Protein AF-A0A418MRN0-F1 (afdb_monomer_lite)

Foldseek 3Di:
DDDDDDDDDDDDDDDDDDDDCPPVPPCPVVVVVVVVLVVQVVVCVVVVVVCPSSVVVVVVVVVVVVVVVVVVVVVVVVVVVVVVVVVVVVVCVVVVPPPPPLDDDPADALLLLVLLCVLVVHDLCVVCVQLVHHSVVNVVRNPDRDDPDGPPPSSVVSSSVSSNPDDPVSVVSSVVSVPPDPPDD

Structure (mmCIF, N/CA/C/O backbone):
data_AF-A0A418MRN0-F1
#
_entry.id   AF-A0A418MRN0-F1
#
loop_
_atom_site.group_PDB
_atom_site.id
_atom_site.type_symbol
_atom_site.label_atom_id
_atom_site.label_alt_id
_atom_site.label_comp_id
_atom_site.label_asym_id
_atom_site.label_entity_id
_atom_site.label_seq_id
_atom_site.pdbx_PDB_ins_code
_atom_site.Cartn_x
_atom_site.Cartn_y
_atom_site.Cartn_z
_atom_site.occupancy
_atom_site.B_iso_or_equiv
_atom_site.auth_seq_id
_atom_site.auth_comp_id
_atom_site.auth_asym_id
_atom_site.auth_atom_id
_atom_site.pdbx_PDB_model_num
ATOM 1 N N . MET A 1 1 ? 89.504 45.149 -9.046 1.00 31.44 1 MET A N 1
ATOM 2 C CA . MET A 1 1 ? 89.544 43.870 -8.300 1.00 31.44 1 MET A CA 1
ATOM 3 C C . MET A 1 1 ? 89.532 44.182 -6.809 1.00 31.44 1 MET A C 1
ATOM 5 O O . MET A 1 1 ? 90.249 45.111 -6.458 1.00 31.44 1 MET A O 1
ATOM 9 N N . PRO A 1 2 ? 88.928 43.354 -5.936 1.00 54.41 2 PRO A N 1
ATOM 10 C CA . PRO A 1 2 ? 87.532 42.886 -5.795 1.00 54.41 2 PRO A CA 1
ATOM 11 C C . PRO A 1 2 ? 86.770 43.798 -4.769 1.00 54.41 2 PRO A C 1
ATOM 13 O O . PRO A 1 2 ? 87.340 44.789 -4.342 1.00 54.41 2 PRO A O 1
ATOM 16 N N . ALA A 1 3 ? 85.501 43.651 -4.361 1.00 39.69 3 ALA A N 1
ATOM 17 C CA . ALA A 1 3 ? 84.685 42.465 -4.113 1.00 39.69 3 ALA A CA 1
ATOM 18 C C . ALA A 1 3 ? 83.163 42.729 -4.209 1.00 39.69 3 ALA A C 1
ATOM 20 O O . ALA A 1 3 ? 82.674 43.831 -3.976 1.00 39.69 3 ALA A O 1
ATOM 21 N N . SER A 1 4 ? 82.446 41.653 -4.540 1.00 37.31 4 SER A N 1
ATOM 22 C CA . SER A 1 4 ? 80.990 41.455 -4.479 1.00 37.31 4 SER A CA 1
ATOM 23 C C . SER A 1 4 ? 80.518 41.130 -3.052 1.00 37.31 4 SER A C 1
ATOM 25 O O . SER A 1 4 ? 81.255 40.444 -2.352 1.00 37.31 4 SER A O 1
ATOM 27 N N . PHE A 1 5 ? 79.287 41.501 -2.658 1.00 35.25 5 PHE A N 1
ATOM 28 C CA . PHE A 1 5 ? 78.130 40.574 -2.580 1.00 35.25 5 PHE A CA 1
ATOM 29 C C . PHE A 1 5 ? 76.827 41.233 -2.049 1.00 35.25 5 PHE A C 1
ATOM 31 O O . PHE A 1 5 ? 76.834 41.928 -1.042 1.00 35.25 5 PHE A O 1
ATOM 38 N N . CYS A 1 6 ? 75.728 40.916 -2.753 1.00 34.38 6 CYS A N 1
ATOM 39 C CA . CYS A 1 6 ? 74.305 40.770 -2.384 1.00 34.38 6 CYS A CA 1
ATOM 40 C C . CYS A 1 6 ? 73.527 41.795 -1.531 1.00 34.38 6 CYS A C 1
ATOM 42 O O . CYS A 1 6 ? 73.652 41.828 -0.314 1.00 34.38 6 CYS A O 1
ATOM 44 N N . ALA A 1 7 ? 72.481 42.369 -2.145 1.00 36.44 7 ALA A N 1
ATOM 45 C CA . ALA A 1 7 ? 71.100 42.224 -1.658 1.00 36.44 7 ALA A CA 1
ATOM 46 C C . ALA A 1 7 ? 70.108 42.413 -2.823 1.00 36.44 7 ALA A C 1
ATOM 48 O O . ALA A 1 7 ? 70.006 43.486 -3.413 1.00 36.44 7 ALA A O 1
ATOM 49 N N . THR A 1 8 ? 69.419 41.332 -3.179 1.00 39.78 8 THR A N 1
ATOM 50 C CA . THR A 1 8 ? 68.439 41.246 -4.265 1.00 39.78 8 THR A CA 1
ATOM 51 C C . THR A 1 8 ? 67.162 42.010 -3.919 1.00 39.78 8 THR A C 1
ATOM 53 O O . THR A 1 8 ? 66.528 41.759 -2.896 1.00 39.78 8 THR A O 1
ATOM 56 N N . THR A 1 9 ? 66.749 42.901 -4.815 1.00 45.81 9 THR A N 1
ATOM 57 C CA . THR A 1 9 ? 65.412 43.488 -4.886 1.00 45.81 9 THR A CA 1
ATOM 58 C C . THR A 1 9 ? 64.414 42.437 -5.383 1.00 45.81 9 THR A C 1
ATOM 60 O O . THR A 1 9 ? 64.411 42.080 -6.557 1.00 45.81 9 THR A O 1
ATOM 63 N N . SER A 1 10 ? 63.539 41.938 -4.506 1.00 39.59 10 SER A N 1
ATOM 64 C CA . SER A 1 10 ? 62.360 41.176 -4.942 1.00 39.59 10 SER A CA 1
ATOM 65 C C . SER A 1 10 ? 61.220 42.139 -5.253 1.00 39.59 10 SER A C 1
ATOM 67 O O . SER A 1 10 ? 60.592 42.703 -4.359 1.00 39.59 10 SER A O 1
ATOM 69 N N . SER A 1 11 ? 60.978 42.332 -6.549 1.00 39.31 11 SER A N 1
ATOM 70 C CA . SER A 1 11 ? 59.830 43.050 -7.090 1.00 39.31 11 SER A CA 1
ATOM 71 C C . SER A 1 11 ? 58.529 42.283 -6.842 1.00 39.31 11 SER A C 1
ATOM 73 O O . SER A 1 11 ? 58.461 41.077 -7.084 1.00 39.31 11 SER A O 1
ATOM 75 N N . CYS A 1 12 ? 57.476 43.001 -6.450 1.00 37.41 12 CYS A N 1
ATOM 76 C CA . CYS A 1 12 ? 56.089 42.535 -6.469 1.00 37.41 12 CYS A CA 1
ATOM 77 C C . CYS A 1 12 ? 55.703 41.960 -7.846 1.00 37.41 12 CYS A C 1
ATOM 79 O O . CYS A 1 12 ? 55.623 42.699 -8.825 1.00 37.41 12 CYS A O 1
ATOM 81 N N . GLY A 1 13 ? 55.432 40.654 -7.906 1.00 41.03 13 GLY A N 1
ATOM 82 C CA . GLY A 1 13 ? 54.775 39.985 -9.035 1.00 41.03 13 GLY A CA 1
ATOM 83 C C . GLY A 1 13 ? 53.246 39.930 -8.865 1.00 41.03 13 GLY A C 1
ATOM 84 O O . GLY A 1 13 ? 52.748 40.075 -7.746 1.00 41.03 13 GLY A O 1
ATOM 85 N N . PRO A 1 14 ? 52.478 39.744 -9.956 1.00 45.09 14 PRO A N 1
ATOM 86 C CA . PRO A 1 14 ? 51.049 40.024 -9.984 1.00 45.09 14 PRO A CA 1
ATOM 87 C C . PRO A 1 14 ? 50.208 38.962 -9.265 1.00 45.09 14 PRO A C 1
ATOM 89 O O . PRO A 1 14 ? 50.474 37.760 -9.298 1.00 45.09 14 PRO A O 1
ATOM 92 N N . ARG A 1 15 ? 49.140 39.460 -8.638 1.00 41.38 15 ARG A N 1
ATOM 93 C CA . ARG A 1 15 ? 48.101 38.730 -7.912 1.00 41.38 15 ARG A CA 1
ATOM 94 C C . ARG A 1 15 ? 47.409 37.731 -8.852 1.00 41.38 15 ARG A C 1
ATOM 96 O O . ARG A 1 15 ? 46.581 38.111 -9.675 1.00 41.38 15 ARG A O 1
ATOM 103 N N . ARG A 1 16 ? 47.755 36.447 -8.730 1.00 44.59 16 ARG A N 1
ATOM 104 C CA . ARG A 1 16 ? 47.049 35.331 -9.377 1.00 44.59 16 ARG A CA 1
ATOM 105 C C . ARG A 1 16 ? 45.644 35.267 -8.770 1.00 44.59 16 ARG A C 1
ATOM 107 O O . ARG A 1 16 ? 45.513 35.046 -7.568 1.00 44.59 16 ARG A O 1
ATOM 114 N N . ALA A 1 17 ? 44.614 35.523 -9.573 1.00 46.84 17 ALA A N 1
ATOM 115 C CA . ALA A 1 17 ? 43.232 35.318 -9.160 1.00 46.84 17 ALA A CA 1
ATOM 116 C C . ALA A 1 17 ? 43.055 33.845 -8.758 1.00 46.84 17 ALA A C 1
ATOM 118 O O . ALA A 1 17 ? 43.324 32.942 -9.551 1.00 46.84 17 ALA A O 1
ATOM 119 N N . TYR A 1 18 ? 42.671 33.619 -7.504 1.00 48.88 18 TYR A N 1
ATOM 120 C CA . TYR A 1 18 ? 42.291 32.308 -6.998 1.00 48.88 18 TYR A CA 1
ATOM 121 C C . TYR A 1 18 ? 40.946 31.947 -7.629 1.00 48.88 18 TYR A C 1
ATOM 123 O O . TYR A 1 18 ? 39.943 32.613 -7.375 1.00 48.88 18 TYR A O 1
ATOM 131 N N . VAL A 1 19 ? 40.944 30.944 -8.505 1.00 53.09 19 VAL A N 1
ATOM 132 C CA . VAL A 1 19 ? 39.708 30.333 -8.997 1.00 53.09 19 VAL A CA 1
ATOM 133 C C . VAL A 1 19 ? 39.231 29.397 -7.896 1.00 53.09 19 VAL A C 1
ATOM 135 O O . VAL A 1 19 ? 39.940 28.456 -7.548 1.00 53.09 19 VAL A O 1
ATOM 138 N N . ASP A 1 20 ? 38.068 29.700 -7.330 1.00 46.28 20 ASP A N 1
ATOM 139 C CA . ASP A 1 20 ? 37.419 28.898 -6.298 1.00 46.28 20 ASP A CA 1
ATOM 140 C C . ASP A 1 20 ? 37.111 27.482 -6.841 1.00 46.28 20 ASP A C 1
ATOM 142 O O . ASP A 1 20 ? 36.331 27.345 -7.790 1.00 46.28 20 ASP A O 1
ATOM 146 N N . PRO A 1 21 ? 37.715 26.415 -6.285 1.00 46.53 21 PRO A N 1
ATOM 147 C CA . PRO A 1 21 ? 37.480 25.044 -6.733 1.00 46.53 21 PRO A CA 1
ATOM 148 C C . PRO A 1 21 ? 36.109 24.479 -6.309 1.00 46.53 21 PRO A C 1
ATOM 150 O O . PRO A 1 21 ? 35.772 23.361 -6.698 1.00 46.53 21 PRO A O 1
ATOM 153 N N . SER A 1 22 ? 35.288 25.227 -5.563 1.00 43.69 22 SER A N 1
ATOM 154 C CA . SER A 1 22 ? 33.986 24.772 -5.050 1.00 43.69 22 SER A CA 1
ATOM 155 C C . SER A 1 22 ? 32.875 24.687 -6.116 1.00 43.69 22 SER A C 1
ATOM 157 O O . SER A 1 22 ? 31.863 24.019 -5.910 1.00 43.69 22 SER A O 1
ATOM 159 N N . LEU A 1 23 ? 33.067 25.277 -7.303 1.00 45.00 23 LEU A N 1
ATOM 160 C CA . LEU A 1 23 ? 32.115 25.180 -8.429 1.00 45.00 23 LEU A CA 1
ATOM 161 C C . LEU A 1 23 ? 32.515 24.157 -9.513 1.00 45.00 23 LEU A C 1
ATOM 163 O O . LEU A 1 23 ? 31.856 24.062 -10.548 1.00 45.00 23 LEU A O 1
ATOM 167 N N . ALA A 1 24 ? 33.557 23.350 -9.287 1.00 42.91 24 ALA A N 1
ATOM 168 C CA . ALA A 1 24 ? 34.113 22.429 -10.285 1.00 42.91 24 ALA A CA 1
ATOM 169 C C . ALA A 1 24 ? 33.675 20.955 -10.133 1.00 42.91 24 ALA A C 1
ATOM 171 O O . ALA A 1 24 ? 34.345 20.062 -10.648 1.00 42.91 24 ALA A O 1
ATOM 172 N N . SER A 1 25 ? 32.551 20.671 -9.467 1.00 41.91 25 SER A N 1
ATOM 173 C CA . SER A 1 25 ? 32.091 19.284 -9.250 1.00 41.91 25 SER A CA 1
ATOM 174 C C . SER A 1 25 ? 31.016 18.789 -10.228 1.00 41.91 25 SER A C 1
ATOM 176 O O . SER A 1 25 ? 30.595 17.640 -10.121 1.00 41.91 25 SER A O 1
ATOM 178 N N . SER A 1 26 ? 30.606 19.587 -11.223 1.00 44.91 26 SER A N 1
ATOM 179 C CA . SER A 1 26 ? 29.457 19.235 -12.086 1.00 44.91 26 SER A CA 1
ATOM 180 C C . SER A 1 26 ? 29.783 18.948 -13.559 1.00 44.91 26 SER A C 1
ATOM 182 O O . SER A 1 26 ? 28.889 18.581 -14.314 1.00 44.91 26 SER A O 1
ATOM 184 N N . THR A 1 27 ? 31.038 19.063 -14.009 1.00 46.53 27 THR A N 1
ATOM 185 C CA . THR A 1 27 ? 31.383 18.955 -15.447 1.00 46.53 27 THR A CA 1
ATOM 186 C C . THR A 1 27 ? 32.076 17.649 -15.854 1.00 46.53 27 THR A C 1
ATOM 188 O O . THR A 1 27 ? 32.211 17.378 -17.046 1.00 46.53 27 THR A O 1
ATOM 191 N N . SER A 1 28 ? 32.464 16.786 -14.906 1.00 53.88 28 SER A N 1
ATOM 192 C CA . SER A 1 28 ? 33.206 15.548 -15.225 1.00 53.88 28 SER A CA 1
ATOM 193 C C . SER A 1 28 ? 32.356 14.415 -15.825 1.00 53.88 28 SER A C 1
ATOM 195 O O . SER A 1 28 ? 32.913 13.448 -16.344 1.00 53.88 28 SER A O 1
ATOM 197 N N . SER A 1 29 ? 31.021 14.516 -15.774 1.00 47.47 29 SER A N 1
ATOM 198 C CA . SER A 1 29 ? 30.114 13.573 -16.452 1.00 47.47 29 SER A CA 1
ATOM 199 C C . SER A 1 29 ? 30.105 13.815 -17.960 1.00 47.47 29 SER A C 1
ATOM 201 O O . SER A 1 29 ? 30.309 12.888 -18.736 1.00 47.47 29 SER A O 1
ATOM 203 N N . ILE A 1 30 ? 29.998 15.085 -18.369 1.00 52.00 30 ILE A N 1
ATOM 204 C CA . ILE A 1 30 ? 29.856 15.484 -19.777 1.00 52.00 30 ILE A CA 1
ATOM 205 C C . ILE A 1 30 ? 31.086 15.058 -20.603 1.00 52.00 30 ILE A C 1
ATOM 207 O O . ILE A 1 30 ? 30.948 14.620 -21.743 1.00 52.00 30 ILE A O 1
ATOM 211 N N . GLY A 1 31 ? 32.290 15.115 -20.017 1.00 58.41 31 GLY A N 1
ATOM 212 C CA . GLY A 1 31 ? 33.525 14.664 -20.674 1.00 58.41 31 GLY A CA 1
ATOM 213 C C . GLY A 1 31 ? 33.644 13.141 -20.835 1.00 58.41 31 GLY A C 1
ATOM 214 O O . GLY A 1 31 ? 34.230 12.681 -21.813 1.00 58.41 31 GLY A O 1
ATOM 215 N N . ARG A 1 32 ? 33.069 12.356 -19.911 1.00 65.06 32 ARG A N 1
ATOM 216 C CA . ARG A 1 32 ? 33.036 10.885 -19.993 1.00 65.06 32 ARG A CA 1
ATOM 217 C C . ARG A 1 32 ? 32.021 10.396 -21.019 1.00 65.06 32 ARG A C 1
ATOM 219 O O . ARG A 1 32 ? 32.330 9.500 -21.795 1.00 65.06 32 ARG A O 1
ATOM 226 N N . ASP A 1 33 ? 30.848 11.014 -21.075 1.00 69.38 33 ASP A N 1
ATOM 227 C CA . ASP A 1 33 ? 29.816 10.630 -22.043 1.00 69.38 33 ASP A CA 1
ATOM 228 C C . ASP A 1 33 ? 30.269 10.922 -23.485 1.00 69.38 33 ASP A C 1
ATOM 230 O O . ASP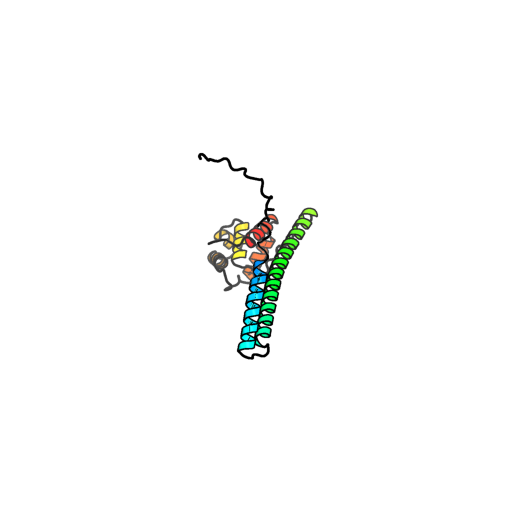 A 1 33 ? 30.057 10.113 -24.391 1.00 69.38 33 ASP A O 1
ATOM 234 N N . ALA A 1 34 ? 30.982 12.037 -23.693 1.00 73.25 34 ALA A N 1
ATOM 235 C CA . ALA A 1 34 ? 31.584 12.376 -24.980 1.00 73.25 34 ALA A CA 1
ATOM 236 C C . ALA A 1 34 ? 32.698 11.395 -25.392 1.00 73.25 34 ALA A C 1
ATOM 238 O O . ALA A 1 34 ? 32.745 10.990 -26.554 1.00 73.25 34 ALA A O 1
ATOM 239 N N . SER A 1 35 ? 33.564 10.968 -24.461 1.00 82.38 35 SER A N 1
ATOM 240 C CA . SER A 1 35 ? 34.637 10.011 -24.770 1.00 82.38 35 SER A CA 1
ATOM 241 C C . SER A 1 35 ? 34.108 8.601 -25.051 1.00 82.38 35 SER A C 1
ATOM 243 O O . SER A 1 35 ? 34.595 7.937 -25.966 1.00 82.38 35 SER A O 1
ATOM 245 N N . VAL A 1 36 ? 33.067 8.164 -24.335 1.00 87.88 36 VAL A N 1
ATOM 246 C CA . VAL A 1 36 ? 32.389 6.883 -24.588 1.00 87.88 36 VAL A CA 1
ATOM 247 C C . VAL A 1 36 ? 31.669 6.905 -25.938 1.00 87.88 36 VAL A C 1
ATOM 249 O O . VAL A 1 36 ? 31.748 5.938 -26.695 1.00 87.88 36 VAL A O 1
ATOM 252 N N . ARG A 1 37 ? 31.012 8.014 -26.294 1.00 88.88 37 ARG A N 1
ATOM 253 C CA . ARG A 1 37 ? 30.344 8.140 -27.597 1.00 88.88 37 ARG A CA 1
ATOM 254 C C . ARG A 1 37 ? 31.335 8.168 -28.760 1.00 88.88 37 ARG A C 1
ATOM 256 O O . ARG A 1 37 ? 31.067 7.555 -29.791 1.00 88.88 37 ARG A O 1
ATOM 263 N N . GLN A 1 38 ? 32.478 8.831 -28.587 1.00 88.12 38 GLN A N 1
ATOM 264 C CA . GLN A 1 38 ? 33.549 8.850 -29.584 1.00 88.12 38 GLN A CA 1
ATOM 265 C C . GLN A 1 38 ? 34.118 7.445 -29.828 1.00 88.12 38 GLN A C 1
ATOM 267 O O . GLN A 1 38 ? 34.291 7.046 -30.977 1.00 88.12 38 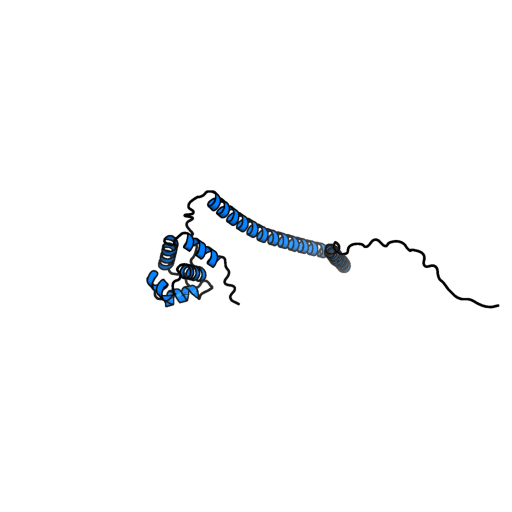GLN A O 1
ATOM 272 N N . PHE A 1 39 ? 34.315 6.661 -28.764 1.00 92.94 39 PHE A N 1
ATOM 273 C CA . PHE A 1 39 ? 34.728 5.262 -28.874 1.00 92.94 39 PHE A CA 1
ATOM 274 C C . PHE A 1 39 ? 33.763 4.442 -29.748 1.00 92.94 39 PHE A C 1
ATOM 276 O O . PHE A 1 39 ? 34.202 3.759 -30.670 1.00 92.94 39 PHE A O 1
ATOM 283 N N . TRP A 1 40 ? 32.448 4.553 -29.530 1.00 93.75 40 TRP A N 1
ATOM 284 C CA . TRP A 1 40 ? 31.464 3.817 -30.337 1.00 93.75 40 TRP A CA 1
ATOM 285 C C . TRP A 1 40 ? 31.413 4.262 -31.803 1.00 93.75 40 TRP A C 1
ATOM 287 O O . TRP A 1 40 ? 31.161 3.433 -32.674 1.00 93.75 40 TRP A O 1
ATOM 297 N N . GLN A 1 41 ? 31.707 5.531 -32.099 1.00 91.75 41 GLN A N 1
ATOM 298 C CA . GLN A 1 41 ? 31.848 6.009 -33.481 1.00 91.75 41 GLN A CA 1
ATOM 299 C C . GLN A 1 41 ? 33.054 5.384 -34.187 1.00 91.75 41 GLN A C 1
ATOM 301 O O . GLN A 1 41 ? 32.967 5.018 -35.360 1.00 91.75 41 GLN A O 1
ATOM 306 N N . ASP A 1 42 ? 34.177 5.265 -33.483 1.00 91.31 42 ASP A N 1
ATOM 307 C CA . ASP A 1 42 ? 35.393 4.681 -34.043 1.00 91.31 42 ASP A CA 1
ATOM 308 C C . ASP A 1 42 ? 35.247 3.168 -34.246 1.00 91.31 42 ASP A C 1
ATOM 310 O O . ASP A 1 42 ? 35.676 2.650 -35.278 1.00 91.31 42 ASP A O 1
ATOM 314 N N . VAL A 1 43 ? 34.566 2.474 -33.326 1.00 94.12 43 VAL A N 1
ATOM 315 C CA . VAL A 1 43 ? 34.230 1.047 -33.464 1.00 94.12 43 VAL A CA 1
ATOM 316 C C . VAL A 1 43 ? 33.302 0.809 -34.652 1.00 94.12 43 VAL A C 1
ATOM 318 O O . VAL A 1 43 ? 33.585 -0.069 -35.461 1.00 94.12 43 VAL A O 1
ATOM 321 N N . ASP A 1 44 ? 32.235 1.600 -34.797 1.00 93.81 44 ASP A N 1
ATOM 322 C CA . ASP A 1 44 ? 31.288 1.475 -35.912 1.00 93.81 44 ASP A CA 1
ATOM 323 C C . ASP A 1 44 ? 31.987 1.629 -37.275 1.00 93.81 44 ASP A C 1
ATOM 325 O O . ASP A 1 44 ? 31.764 0.825 -38.183 1.00 93.81 44 ASP A O 1
ATOM 329 N N . ARG A 1 45 ? 32.928 2.581 -37.376 1.00 92.44 45 ARG A N 1
ATOM 330 C CA . ARG A 1 45 ? 33.767 2.783 -38.567 1.00 92.44 45 ARG A CA 1
ATOM 331 C C . ARG A 1 45 ? 34.741 1.628 -38.804 1.00 92.44 45 ARG A C 1
ATOM 333 O O . ARG A 1 45 ? 34.931 1.226 -39.947 1.00 92.44 45 ARG A O 1
ATOM 340 N N . ALA A 1 46 ? 35.365 1.107 -37.748 1.00 95.00 46 ALA A N 1
ATOM 341 C CA . ALA A 1 46 ? 36.340 0.022 -37.850 1.00 95.00 46 ALA A CA 1
ATOM 342 C C . ALA A 1 46 ? 35.714 -1.297 -38.333 1.00 95.00 46 ALA A C 1
ATOM 344 O O . ALA A 1 46 ? 36.391 -2.081 -38.996 1.00 95.00 46 ALA A O 1
ATOM 345 N N . VAL A 1 47 ? 34.434 -1.530 -38.023 1.00 92.81 47 VAL A N 1
ATOM 346 C CA . VAL A 1 47 ? 33.702 -2.742 -38.427 1.00 92.81 47 VAL A CA 1
ATOM 347 C C . VAL A 1 47 ? 32.751 -2.526 -39.615 1.00 92.81 47 VAL A C 1
ATOM 349 O O . VAL A 1 47 ? 32.015 -3.444 -39.962 1.00 92.81 47 VAL A O 1
ATOM 352 N N . ASP A 1 48 ? 32.752 -1.332 -40.225 1.00 92.75 48 ASP A N 1
ATOM 353 C CA . ASP A 1 48 ? 31.804 -0.895 -41.270 1.00 92.75 48 ASP A CA 1
ATOM 354 C C . ASP A 1 48 ? 30.330 -1.192 -40.917 1.00 92.75 48 ASP A C 1
ATOM 356 O O . ASP A 1 48 ? 29.539 -1.661 -41.737 1.00 92.75 48 ASP A O 1
ATOM 360 N N . ALA A 1 49 ? 29.930 -0.912 -39.671 1.00 91.00 49 ALA A N 1
ATOM 361 C CA . ALA A 1 49 ? 28.555 -1.124 -39.202 1.00 91.00 49 ALA A CA 1
ATOM 362 C C . ALA A 1 49 ? 27.556 -0.078 -39.736 1.00 91.00 49 ALA A C 1
ATOM 364 O O . ALA A 1 49 ? 26.361 -0.164 -39.441 1.00 91.00 49 ALA A O 1
ATOM 365 N N . ARG A 1 50 ? 28.017 0.895 -40.539 1.00 93.31 50 ARG A N 1
ATOM 366 C CA . ARG A 1 50 ? 27.201 1.932 -41.202 1.00 93.31 50 ARG A CA 1
ATOM 367 C C . ARG A 1 50 ? 26.259 2.679 -40.244 1.00 93.31 50 ARG A C 1
ATOM 369 O O . ARG A 1 50 ? 25.134 3.017 -40.607 1.00 93.31 50 ARG A O 1
ATOM 376 N N . GLY A 1 51 ? 26.711 2.935 -39.021 1.00 92.38 51 GLY A N 1
ATOM 377 C CA . GLY A 1 51 ? 25.995 3.660 -37.971 1.00 92.38 51 GLY A CA 1
ATOM 378 C C . GLY A 1 51 ? 25.079 2.802 -37.096 1.00 92.38 51 GLY A C 1
ATOM 379 O O . GLY A 1 51 ? 24.450 3.341 -36.177 1.00 92.38 51 GLY A O 1
ATOM 380 N N . ALA A 1 52 ? 24.972 1.493 -37.345 1.00 94.31 52 ALA A N 1
ATOM 381 C CA . ALA A 1 52 ? 24.078 0.617 -36.592 1.00 94.31 52 ALA A CA 1
ATOM 382 C C . ALA A 1 52 ? 24.471 0.513 -35.108 1.00 94.31 52 ALA A C 1
ATOM 384 O O . ALA A 1 52 ? 23.594 0.541 -34.240 1.00 94.31 52 ALA A O 1
ATOM 385 N N . LEU A 1 53 ? 25.772 0.454 -34.794 1.00 91.75 53 LEU A N 1
ATOM 386 C CA . LEU A 1 53 ? 26.243 0.338 -33.409 1.00 91.75 53 LEU A CA 1
ATOM 387 C C . LEU A 1 53 ? 26.066 1.650 -32.647 1.00 91.75 53 LEU A C 1
ATOM 389 O O . LEU A 1 53 ? 25.619 1.642 -31.499 1.00 91.75 53 LEU A O 1
ATOM 393 N N . LEU A 1 54 ? 26.352 2.780 -33.296 1.00 90.75 54 LEU A N 1
ATOM 394 C CA . LEU A 1 54 ? 26.157 4.094 -32.687 1.00 90.75 54 LEU A CA 1
ATOM 395 C C . LEU A 1 54 ? 24.676 4.358 -32.380 1.00 90.75 54 LEU A C 1
ATOM 397 O O . LEU A 1 54 ? 24.342 4.843 -31.301 1.00 90.75 54 LEU A O 1
ATOM 401 N N . THR A 1 55 ? 23.790 3.967 -33.299 1.00 94.31 55 THR A N 1
ATOM 402 C CA . THR A 1 55 ? 22.338 4.095 -33.120 1.00 94.31 55 THR A CA 1
ATOM 403 C C . THR A 1 55 ? 21.844 3.240 -31.953 1.00 94.31 55 THR A C 1
ATOM 405 O O . THR A 1 55 ? 21.081 3.726 -31.119 1.00 94.31 55 THR A O 1
ATOM 408 N N . ALA A 1 56 ? 22.299 1.988 -31.847 1.00 93.19 56 ALA A N 1
ATOM 409 C CA . ALA A 1 56 ? 21.945 1.117 -30.726 1.00 93.19 56 ALA A CA 1
ATOM 410 C C . ALA A 1 56 ? 22.444 1.677 -29.381 1.00 93.19 56 ALA A C 1
ATOM 412 O O . ALA A 1 56 ? 21.718 1.647 -28.385 1.00 93.19 56 ALA A O 1
ATOM 413 N N . PHE A 1 57 ? 23.656 2.241 -29.350 1.00 93.62 57 PHE A N 1
ATOM 414 C CA . PHE A 1 57 ? 24.185 2.916 -28.166 1.00 93.62 57 PHE A CA 1
ATOM 415 C C . PHE A 1 57 ? 23.322 4.116 -27.752 1.00 93.62 57 PHE A C 1
ATOM 417 O O . PHE A 1 57 ? 22.951 4.223 -26.582 1.00 93.62 57 PHE A O 1
ATOM 424 N N . ASP A 1 58 ? 22.948 4.985 -28.694 1.00 92.12 58 ASP A N 1
ATOM 425 C CA . ASP A 1 58 ? 22.093 6.141 -28.403 1.00 92.12 58 ASP A CA 1
ATOM 426 C C . ASP A 1 58 ? 20.706 5.725 -27.901 1.00 92.12 58 ASP A C 1
ATOM 428 O O . ASP A 1 58 ? 20.171 6.355 -26.987 1.00 92.12 58 ASP A O 1
ATOM 432 N N . GLN A 1 59 ? 20.142 4.649 -28.460 1.00 92.88 59 GLN A N 1
ATOM 433 C CA . GLN A 1 59 ? 18.872 4.082 -28.005 1.00 92.88 59 GLN A CA 1
ATOM 434 C C . GLN A 1 59 ? 18.965 3.587 -26.557 1.00 92.88 59 GLN A C 1
ATOM 436 O O . GLN A 1 59 ? 18.114 3.930 -25.738 1.00 92.88 59 GLN A O 1
ATOM 441 N N . MET A 1 60 ? 20.017 2.844 -26.203 1.00 95.12 60 MET A N 1
ATOM 442 C CA . MET A 1 60 ? 20.231 2.410 -24.817 1.00 95.12 60 MET A CA 1
ATOM 443 C C . MET A 1 60 ? 20.468 3.597 -23.877 1.00 95.12 60 MET A C 1
ATOM 445 O O . MET A 1 60 ? 19.907 3.637 -22.783 1.00 95.12 60 MET A O 1
ATOM 449 N N . ALA A 1 61 ? 21.244 4.596 -24.303 1.00 89.25 61 ALA A N 1
ATOM 450 C CA . ALA A 1 61 ? 21.482 5.803 -23.517 1.00 89.25 61 ALA A CA 1
ATOM 451 C C . ALA A 1 61 ? 20.193 6.612 -23.291 1.00 89.25 61 ALA A C 1
ATOM 453 O O . ALA A 1 61 ? 20.003 7.180 -22.214 1.00 89.25 61 ALA A O 1
ATOM 454 N N . ALA A 1 62 ? 19.294 6.656 -24.280 1.00 89.69 62 ALA A N 1
ATOM 455 C CA . ALA A 1 62 ? 17.972 7.256 -24.134 1.00 89.69 62 ALA A CA 1
ATOM 456 C C . ALA A 1 62 ? 17.124 6.492 -23.107 1.00 89.69 62 ALA A C 1
ATOM 458 O O . ALA A 1 62 ? 16.654 7.103 -22.153 1.00 89.69 62 ALA A O 1
ATOM 459 N N . LEU A 1 63 ? 17.045 5.163 -23.217 1.00 95.38 63 LEU A N 1
ATOM 460 C CA . LEU A 1 63 ? 16.295 4.329 -22.271 1.00 95.38 63 LEU A CA 1
ATOM 461 C C . LEU A 1 63 ? 16.792 4.468 -20.827 1.00 95.38 63 LEU A C 1
ATOM 463 O O . LEU A 1 63 ? 15.989 4.553 -19.902 1.00 95.38 63 LEU A O 1
ATOM 467 N N . VAL A 1 64 ? 18.109 4.522 -20.613 1.00 92.75 64 VAL A N 1
ATOM 468 C CA . VAL A 1 64 ? 18.686 4.708 -19.271 1.00 92.75 64 VAL A CA 1
ATOM 469 C C . VAL A 1 64 ? 18.320 6.082 -18.697 1.00 92.75 64 VAL A C 1
ATOM 471 O O . VAL A 1 64 ? 17.955 6.177 -17.524 1.00 92.75 64 VAL A O 1
ATOM 474 N N . ARG A 1 65 ? 18.357 7.150 -19.508 1.00 90.38 65 ARG A N 1
ATOM 475 C CA . ARG A 1 65 ? 17.905 8.487 -19.080 1.00 90.38 65 ARG A CA 1
ATOM 476 C C . ARG A 1 65 ? 16.415 8.508 -18.749 1.00 90.38 65 ARG A C 1
ATOM 478 O O . ARG A 1 65 ? 16.034 9.086 -17.728 1.00 90.38 65 ARG A O 1
ATOM 485 N N . ASP A 1 66 ? 15.594 7.858 -19.565 1.00 92.31 66 ASP A N 1
ATOM 486 C CA . ASP A 1 66 ? 14.151 7.771 -19.340 1.00 92.31 66 ASP A CA 1
ATOM 487 C C . ASP A 1 66 ? 13.852 7.001 -18.054 1.00 92.31 66 ASP A C 1
ATOM 489 O O . ASP A 1 66 ? 13.077 7.469 -17.225 1.00 92.31 66 ASP A O 1
ATOM 493 N N . PHE A 1 67 ? 14.551 5.892 -17.805 1.00 90.12 67 PHE A N 1
ATOM 494 C CA . PHE A 1 67 ? 14.432 5.135 -16.562 1.00 90.12 67 PHE A CA 1
ATOM 495 C C . PHE A 1 67 ? 14.823 5.959 -15.328 1.00 90.12 67 PHE A C 1
ATOM 497 O O . PHE A 1 67 ? 14.121 5.946 -14.316 1.00 90.12 67 PHE A O 1
ATOM 504 N N . HIS A 1 68 ? 15.917 6.721 -15.395 1.00 86.19 68 HIS A N 1
ATOM 505 C CA . HIS A 1 68 ? 16.294 7.623 -14.303 1.00 86.19 68 HIS A CA 1
ATOM 506 C C . HIS A 1 68 ? 15.257 8.724 -14.078 1.00 86.19 68 HIS A C 1
ATOM 508 O O . HIS A 1 68 ? 14.958 9.061 -12.930 1.00 86.19 68 HIS A O 1
ATOM 514 N N . THR A 1 69 ? 14.672 9.242 -15.157 1.00 92.06 69 THR A N 1
ATOM 515 C CA . THR A 1 69 ? 13.577 10.214 -15.098 1.00 92.06 69 THR A CA 1
ATOM 516 C C . THR A 1 69 ? 12.346 9.597 -14.436 1.00 92.06 69 THR A C 1
ATOM 518 O O . THR A 1 69 ? 11.814 10.179 -13.493 1.00 92.06 69 THR A O 1
ATOM 521 N N . GLN A 1 70 ? 11.966 8.380 -14.829 1.00 79.88 70 GLN A N 1
ATOM 522 C CA . GLN A 1 70 ? 10.870 7.619 -14.226 1.00 79.88 70 GLN A CA 1
ATOM 523 C C . GLN A 1 70 ? 11.106 7.355 -12.734 1.00 79.88 70 GLN A C 1
ATOM 525 O O . GLN A 1 70 ? 10.198 7.530 -11.926 1.00 79.88 70 GLN A O 1
ATOM 530 N N . GLN A 1 71 ? 12.327 6.994 -12.324 1.00 78.69 71 GLN A N 1
ATOM 531 C CA . GLN A 1 71 ? 12.647 6.816 -10.904 1.00 78.69 71 GLN A CA 1
ATOM 532 C C . GLN A 1 71 ? 12.580 8.127 -10.112 1.00 78.69 71 GLN A C 1
ATOM 534 O O . GLN A 1 71 ? 12.124 8.137 -8.966 1.00 78.69 71 GLN A O 1
ATOM 539 N N . ALA A 1 72 ? 13.049 9.235 -10.691 1.00 80.94 72 ALA A N 1
ATOM 540 C CA . ALA A 1 72 ? 12.973 10.546 -10.056 1.00 80.94 72 ALA A CA 1
ATOM 541 C C . ALA A 1 72 ? 11.518 11.009 -9.901 1.00 80.94 72 ALA A C 1
ATOM 543 O O . ALA A 1 72 ? 11.169 11.539 -8.844 1.00 80.94 72 ALA A O 1
ATOM 544 N N . GLN A 1 73 ? 10.687 10.744 -10.914 1.00 75.69 73 GLN A N 1
ATOM 545 C CA . GLN A 1 73 ? 9.244 10.978 -10.898 1.00 75.69 73 GLN A CA 1
ATOM 546 C C . GLN A 1 73 ? 8.562 10.129 -9.831 1.00 75.69 73 GLN A C 1
ATOM 548 O O . GLN A 1 73 ? 7.970 10.706 -8.937 1.00 75.69 73 GLN A O 1
ATOM 553 N N . ALA A 1 74 ? 8.765 8.810 -9.800 1.00 72.44 74 ALA A N 1
ATOM 554 C CA . ALA A 1 74 ? 8.157 7.938 -8.791 1.00 72.44 74 ALA A CA 1
ATOM 555 C C . ALA A 1 74 ? 8.495 8.368 -7.348 1.00 72.44 74 ALA A C 1
ATOM 557 O O . ALA A 1 74 ? 7.629 8.416 -6.477 1.00 72.44 74 ALA A O 1
ATOM 558 N N . ARG A 1 75 ? 9.752 8.761 -7.093 1.00 75.88 75 ARG A N 1
ATOM 559 C CA . ARG A 1 75 ? 10.164 9.318 -5.790 1.00 75.88 75 ARG A CA 1
ATOM 560 C C . ARG A 1 75 ? 9.563 10.702 -5.521 1.00 75.88 75 ARG A C 1
ATOM 562 O O . ARG A 1 75 ? 9.391 11.080 -4.363 1.00 75.88 75 ARG A O 1
ATOM 569 N N . GLY A 1 76 ? 9.338 11.495 -6.566 1.00 78.38 76 GLY A N 1
ATOM 570 C CA . GLY A 1 76 ? 8.670 12.794 -6.510 1.00 78.38 76 GLY A CA 1
ATOM 571 C C . GLY A 1 76 ? 7.186 12.652 -6.192 1.00 78.38 76 GLY A C 1
ATOM 572 O O . GLY A 1 76 ? 6.716 13.306 -5.270 1.00 78.38 76 GLY A O 1
ATOM 573 N N . ASP A 1 77 ? 6.504 11.734 -6.868 1.00 73.50 77 ASP A N 1
ATOM 574 C CA . ASP A 1 77 ? 5.104 11.376 -6.663 1.00 73.50 77 ASP A CA 1
ATOM 575 C C . ASP A 1 77 ? 4.888 10.849 -5.247 1.00 73.50 77 ASP A C 1
ATOM 577 O O . ASP A 1 77 ? 3.948 11.261 -4.580 1.00 73.50 77 ASP A O 1
ATOM 581 N N . GLU A 1 78 ? 5.798 10.021 -4.727 1.00 68.19 78 GLU A N 1
ATOM 582 C CA . GLU A 1 78 ? 5.739 9.558 -3.338 1.00 68.19 78 GLU A CA 1
ATOM 583 C C . GLU A 1 78 ? 5.920 10.712 -2.338 1.00 68.19 78 GLU A C 1
ATOM 585 O O . GLU A 1 78 ? 5.200 10.794 -1.340 1.00 68.19 78 GLU A O 1
ATOM 590 N N . ARG A 1 79 ? 6.839 11.652 -2.610 1.00 72.81 79 ARG A N 1
ATOM 591 C CA . ARG A 1 79 ? 6.983 12.872 -1.798 1.00 72.81 79 ARG A CA 1
ATOM 592 C C . ARG A 1 79 ? 5.743 13.752 -1.879 1.00 72.81 79 ARG A C 1
ATOM 594 O O . ARG A 1 79 ? 5.333 14.281 -0.854 1.00 72.81 79 ARG A O 1
ATOM 601 N N . GLN A 1 80 ? 5.158 13.907 -3.060 1.00 71.00 80 GLN A N 1
ATOM 602 C CA . GLN A 1 80 ? 3.973 14.724 -3.286 1.00 71.00 80 GLN A CA 1
ATOM 603 C C . GLN A 1 80 ? 2.726 14.084 -2.676 1.00 71.00 80 GLN A C 1
ATOM 605 O O . GLN A 1 80 ? 1.917 14.789 -2.085 1.00 71.00 80 GLN A O 1
ATOM 610 N N . TRP A 1 81 ? 2.608 12.759 -2.733 1.00 62.81 81 TRP A N 1
ATOM 611 C CA . TRP A 1 81 ? 1.589 11.984 -2.037 1.00 62.81 81 TRP A CA 1
ATOM 612 C C . TRP A 1 81 ? 1.718 12.157 -0.527 1.00 62.81 81 TRP A C 1
ATOM 614 O O . TRP A 1 81 ? 0.758 12.566 0.120 1.00 62.81 81 TRP A O 1
ATOM 624 N N . ARG A 1 82 ? 2.919 11.951 0.036 1.00 60.72 82 ARG A N 1
ATOM 625 C CA . ARG A 1 82 ? 3.177 12.202 1.462 1.00 60.72 82 ARG A CA 1
ATOM 626 C C . ARG A 1 82 ? 2.909 13.656 1.838 1.00 60.72 82 ARG A C 1
ATOM 628 O O . ARG A 1 82 ? 2.313 13.884 2.877 1.00 60.72 82 ARG A O 1
ATOM 635 N N . ALA A 1 83 ? 3.290 14.619 1.000 1.00 68.06 83 ALA A N 1
ATOM 636 C CA . ALA A 1 83 ? 3.016 16.041 1.209 1.00 68.06 83 ALA A CA 1
ATOM 637 C C . ALA A 1 83 ? 1.517 16.373 1.130 1.00 68.06 83 ALA A C 1
ATOM 639 O O . ALA A 1 83 ? 1.036 17.242 1.846 1.00 68.06 83 ALA A O 1
ATOM 640 N N . GLY A 1 84 ? 0.769 15.678 0.272 1.00 63.72 84 GLY A N 1
ATOM 641 C CA . GLY A 1 84 ? -0.680 15.792 0.151 1.00 63.72 84 GLY A CA 1
ATOM 642 C C . GLY A 1 84 ? -1.375 15.235 1.385 1.00 63.72 84 GLY A C 1
ATOM 643 O O . GLY A 1 84 ? -2.142 15.951 2.014 1.00 63.72 84 GLY A O 1
ATOM 644 N N . VAL A 1 85 ? -1.011 14.019 1.803 1.00 62.53 85 VAL A N 1
ATOM 645 C CA . VAL A 1 85 ? -1.454 13.427 3.073 1.00 62.53 85 VAL A CA 1
ATOM 646 C C . VAL A 1 85 ? -1.088 14.351 4.231 1.00 62.53 85 VAL A C 1
ATOM 648 O O . VAL A 1 85 ? -1.927 14.572 5.106 1.00 62.53 85 VAL A O 1
ATOM 651 N N . THR A 1 86 ? 0.112 14.956 4.209 1.00 63.75 86 THR A N 1
ATOM 652 C CA . THR A 1 86 ? 0.522 15.896 5.251 1.00 63.75 86 THR A CA 1
ATOM 653 C C . THR A 1 86 ? -0.212 17.254 5.189 1.00 63.75 86 THR A C 1
ATOM 655 O O . THR A 1 86 ? -0.470 17.902 6.199 1.00 63.75 86 THR A O 1
ATOM 658 N N . ALA A 1 87 ? -0.617 17.723 4.020 1.00 56.75 87 ALA A N 1
ATOM 659 C CA . ALA A 1 87 ? -1.458 18.912 3.916 1.00 56.75 87 ALA A CA 1
ATOM 660 C C . ALA A 1 87 ? -2.900 18.616 4.366 1.00 56.75 87 ALA A C 1
ATOM 662 O O . ALA A 1 87 ? -3.539 19.459 5.000 1.00 56.75 87 ALA A O 1
ATOM 663 N N . THR A 1 88 ? -3.398 17.405 4.101 1.00 58.62 88 THR A N 1
ATOM 664 C CA . THR A 1 88 ? -4.733 16.948 4.501 1.00 58.62 88 THR A CA 1
ATOM 665 C C . THR A 1 88 ? -4.883 16.925 6.024 1.00 58.62 88 THR A C 1
ATOM 667 O O . THR A 1 88 ? -5.789 17.589 6.524 1.00 58.62 88 THR A O 1
ATOM 670 N N . TRP A 1 89 ? -3.986 16.287 6.798 1.00 57.16 89 TRP A N 1
ATOM 671 C CA . TRP A 1 89 ? -4.093 16.351 8.278 1.00 57.16 89 TRP A CA 1
ATOM 672 C C . TRP A 1 89 ? -3.938 17.777 8.810 1.00 57.16 89 TRP A C 1
ATOM 674 O O . TRP A 1 89 ? -4.699 18.160 9.692 1.00 57.16 89 TRP A O 1
ATOM 684 N N . ALA A 1 90 ? -3.024 18.586 8.259 1.00 56.62 90 ALA A N 1
ATOM 685 C CA . ALA A 1 90 ? -2.867 19.978 8.680 1.00 56.62 90 ALA A CA 1
ATOM 686 C C . ALA A 1 90 ? -4.153 20.796 8.445 1.00 56.62 90 ALA A C 1
ATOM 688 O O . ALA A 1 90 ? -4.515 21.630 9.272 1.00 56.62 90 ALA A O 1
ATOM 689 N N . THR A 1 91 ? -4.883 20.504 7.364 1.00 54.59 91 THR A N 1
ATOM 690 C CA . THR A 1 91 ? -6.178 21.126 7.053 1.00 54.59 91 THR A CA 1
ATOM 691 C C . THR A 1 91 ? -7.282 20.645 8.001 1.00 54.59 91 THR A C 1
ATOM 693 O O . THR A 1 91 ? -8.047 21.474 8.489 1.00 54.59 91 THR A O 1
ATOM 696 N N . HIS A 1 92 ? -7.345 19.348 8.332 1.00 55.53 92 HIS A N 1
ATOM 697 C CA . HIS A 1 92 ? -8.309 18.815 9.312 1.00 55.53 92 HIS A CA 1
ATOM 698 C C . HIS A 1 92 ? -8.061 19.355 10.730 1.00 55.53 92 HIS A C 1
ATOM 700 O O . HIS A 1 92 ? -9.001 19.738 11.422 1.00 55.53 92 HIS A O 1
ATOM 706 N N . VAL A 1 93 ? -6.793 19.469 11.144 1.00 55.44 93 VAL A N 1
ATOM 707 C CA . VAL A 1 93 ? -6.409 20.065 12.435 1.00 55.44 93 VAL A CA 1
ATOM 708 C C . VAL A 1 93 ? -6.750 21.559 12.479 1.00 55.44 93 VAL A C 1
ATOM 710 O O . VAL A 1 93 ? -7.218 22.047 13.504 1.00 55.44 93 VAL A O 1
ATOM 713 N N . ALA A 1 94 ? -6.564 22.285 11.371 1.00 52.16 94 ALA A N 1
ATOM 714 C CA . ALA A 1 94 ? -6.874 23.713 11.286 1.00 52.16 94 ALA A CA 1
ATOM 715 C C . ALA A 1 94 ? -8.380 24.017 11.203 1.00 52.16 94 ALA A C 1
ATOM 717 O O . ALA A 1 94 ? -8.804 25.098 11.607 1.00 52.16 94 ALA A O 1
ATOM 718 N N . THR A 1 95 ? -9.191 23.091 10.685 1.00 51.72 95 THR A N 1
ATOM 719 C CA . THR A 1 95 ? -10.642 23.290 10.522 1.00 51.72 95 THR A CA 1
ATOM 720 C C . THR A 1 95 ? -11.458 22.875 11.739 1.00 51.72 95 THR A C 1
ATOM 722 O O . THR A 1 95 ? -12.652 23.161 11.776 1.00 51.72 95 THR A O 1
ATOM 725 N N . GLY A 1 96 ? -10.842 22.260 12.757 1.00 52.12 96 GLY A N 1
ATOM 726 C CA . GLY A 1 96 ? -11.586 21.789 13.925 1.00 52.12 96 GLY A CA 1
ATOM 727 C C . GLY A 1 96 ? -12.692 20.806 13.538 1.00 52.12 96 GLY A C 1
ATOM 728 O O . GLY A 1 96 ? -13.700 20.714 14.234 1.00 52.12 96 GLY A O 1
ATOM 729 N N . ASP A 1 97 ? -12.516 20.100 12.419 1.00 53.09 97 ASP A N 1
ATOM 730 C CA . ASP A 1 97 ? -13.327 18.937 12.118 1.00 53.09 97 ASP A CA 1
ATOM 731 C C . ASP A 1 97 ? -12.917 17.881 13.138 1.00 53.09 97 ASP A C 1
ATOM 733 O O . ASP A 1 97 ? -11.737 17.525 13.250 1.00 53.09 97 ASP A O 1
ATOM 737 N N . CYS A 1 98 ? -13.860 17.452 13.971 1.00 57.28 98 CYS A N 1
ATOM 738 C CA . CYS A 1 98 ? -13.638 16.364 14.904 1.00 57.28 98 CYS A CA 1
ATOM 739 C C . CYS A 1 98 ? -13.283 15.162 14.035 1.00 57.28 98 CYS A C 1
ATOM 741 O O . CYS A 1 98 ? -14.184 14.559 13.473 1.00 57.28 98 CYS A O 1
ATOM 743 N N . GLY A 1 99 ? -11.992 14.874 13.856 1.00 57.91 99 GLY A N 1
ATOM 744 C CA . GLY A 1 99 ? -11.489 13.854 12.947 1.00 57.91 99 GLY A CA 1
ATOM 745 C C . GLY A 1 99 ? -11.912 12.450 13.365 1.00 57.91 99 GLY A C 1
ATOM 746 O O . GLY A 1 99 ? -11.077 11.626 13.721 1.00 57.91 99 GLY A O 1
ATOM 747 N N . CYS A 1 100 ? -13.196 12.130 13.250 1.00 55.16 100 CYS A N 1
ATOM 748 C CA . CYS A 1 100 ? -13.703 10.783 13.080 1.00 55.16 100 CYS A CA 1
ATOM 749 C C . CYS A 1 100 ? -13.401 10.324 11.645 1.00 55.16 100 CYS A C 1
ATOM 751 O O . CYS A 1 100 ? -14.255 9.802 10.936 1.00 55.16 100 CYS A O 1
ATOM 753 N N . GLY A 1 101 ? -12.147 10.506 11.218 1.00 60.47 101 GLY A N 1
ATOM 754 C CA . GLY A 1 101 ? -11.597 9.820 10.067 1.00 60.47 101 GLY A CA 1
ATOM 755 C C . GLY A 1 101 ? -11.585 8.341 10.409 1.00 60.47 101 GLY A C 1
ATOM 756 O O . GLY A 1 101 ? -10.789 7.880 11.228 1.00 60.47 101 GLY A O 1
ATOM 757 N N . THR A 1 102 ? -12.525 7.599 9.839 1.00 64.06 102 THR A N 1
ATOM 758 C CA . THR A 1 102 ? -12.560 6.146 9.944 1.00 64.06 102 THR A CA 1
ATOM 759 C C . THR A 1 102 ? -11.276 5.605 9.328 1.00 64.06 102 THR A C 1
ATOM 761 O O . THR A 1 102 ? -11.068 5.717 8.119 1.00 64.06 102 THR A O 1
ATOM 764 N N . VAL A 1 103 ? -10.388 5.059 10.156 1.00 74.81 103 VAL A N 1
ATOM 765 C CA . VAL A 1 103 ? -9.196 4.362 9.670 1.00 74.81 103 VAL A CA 1
ATOM 766 C C . VAL A 1 103 ? -9.653 3.031 9.087 1.00 74.81 103 VAL A C 1
ATOM 768 O O . VAL A 1 103 ? -10.174 2.196 9.818 1.00 74.81 103 VAL A O 1
ATOM 771 N N . VAL A 1 104 ? -9.477 2.850 7.776 1.00 74.69 104 VAL A N 1
ATOM 772 C CA . VAL A 1 104 ? -9.872 1.629 7.058 1.00 74.69 104 VAL A CA 1
ATOM 773 C C . VAL A 1 104 ? -8.625 0.842 6.669 1.00 74.69 104 VAL A C 1
ATOM 775 O O . VAL A 1 104 ? -7.714 1.379 6.037 1.00 74.69 104 VAL A O 1
ATOM 778 N N . VAL A 1 105 ? -8.590 -0.447 7.014 1.00 78.38 105 VAL A N 1
ATOM 779 C CA . VAL A 1 105 ? -7.493 -1.361 6.665 1.00 78.38 105 VAL A CA 1
ATOM 780 C C . VAL A 1 105 ? -7.965 -2.309 5.566 1.00 78.38 105 VAL A C 1
ATOM 782 O O . VAL A 1 105 ? -8.777 -3.195 5.804 1.00 78.38 105 VAL A O 1
ATOM 785 N N . GLY A 1 106 ? -7.427 -2.161 4.352 1.00 75.12 106 GLY A N 1
ATOM 786 C CA . GLY A 1 106 ? -7.855 -2.977 3.206 1.00 75.12 106 GLY A CA 1
ATOM 787 C C . GLY A 1 106 ? -7.600 -4.482 3.378 1.00 75.12 106 GLY A C 1
ATOM 788 O O . GLY A 1 106 ? -8.410 -5.307 2.959 1.00 75.12 106 GLY A O 1
ATOM 789 N N . ARG A 1 107 ? -6.486 -4.871 4.013 1.00 79.81 107 ARG A N 1
ATOM 790 C CA . ARG A 1 107 ? -6.208 -6.269 4.365 1.00 79.81 107 ARG A CA 1
ATOM 791 C C . ARG A 1 107 ? -5.367 -6.351 5.628 1.00 79.81 107 ARG A C 1
ATOM 793 O O . ARG A 1 107 ? -4.242 -5.864 5.654 1.00 79.81 107 ARG A O 1
ATOM 800 N N . TRP A 1 108 ? -5.881 -7.048 6.636 1.00 82.19 108 TRP A N 1
ATOM 801 C CA . TRP A 1 108 ? -5.128 -7.343 7.852 1.00 82.19 108 TRP A CA 1
ATOM 802 C C . TRP A 1 108 ? -3.912 -8.231 7.555 1.00 82.19 108 TRP A C 1
ATOM 804 O O . TRP A 1 108 ? -4.043 -9.368 7.088 1.00 82.19 108 TRP A O 1
ATOM 814 N N . THR A 1 109 ? -2.725 -7.677 7.799 1.00 83.94 109 THR A N 1
ATOM 815 C CA . THR A 1 109 ? -1.433 -8.373 7.784 1.00 83.94 109 THR A CA 1
ATOM 816 C C . THR A 1 109 ? -0.994 -8.672 9.215 1.00 83.94 109 THR A C 1
ATOM 818 O O . THR A 1 109 ? -1.494 -8.056 10.154 1.00 83.94 109 THR A O 1
ATOM 821 N N . GLY A 1 110 ? -0.016 -9.566 9.393 1.00 83.50 110 GLY A N 1
ATOM 822 C CA . GLY A 1 110 ? 0.572 -9.826 10.711 1.00 83.50 110 GLY A CA 1
ATOM 823 C C . GLY A 1 110 ? 1.112 -8.569 11.395 1.00 83.50 110 GLY A C 1
ATOM 824 O O . GLY A 1 110 ? 0.901 -8.375 12.590 1.00 83.50 110 GLY A O 1
ATOM 825 N N . GLN A 1 111 ? 1.720 -7.669 10.615 1.00 84.31 111 GLN A N 1
ATOM 826 C CA . GLN A 1 111 ? 2.159 -6.357 11.090 1.00 84.31 111 GLN A CA 1
ATOM 827 C C . GLN A 1 111 ? 0.977 -5.495 11.552 1.00 84.31 111 GLN A C 1
ATOM 829 O O . GLN A 1 111 ? 1.053 -4.898 12.621 1.00 84.31 111 GLN A O 1
ATOM 834 N N . GLY A 1 112 ? -0.127 -5.465 10.798 1.00 87.38 112 GLY A N 1
ATOM 835 C CA . GLY A 1 112 ? -1.339 -4.749 11.206 1.00 87.38 112 GLY A CA 1
ATOM 836 C C . GLY A 1 112 ? -1.947 -5.304 12.491 1.00 87.38 112 GLY A C 1
ATOM 837 O O . GLY A 1 112 ? -2.289 -4.542 13.389 1.00 87.38 112 GLY A O 1
ATOM 838 N N . THR A 1 113 ? -2.012 -6.627 12.633 1.00 88.81 113 THR A N 1
ATOM 839 C CA . THR A 1 113 ? -2.481 -7.270 13.868 1.00 88.81 113 THR A CA 1
ATOM 840 C C . THR A 1 113 ? -1.597 -6.908 15.065 1.00 88.81 113 THR A C 1
ATOM 842 O O . THR A 1 113 ? -2.119 -6.532 16.115 1.00 88.81 113 THR A O 1
ATOM 845 N N . ARG A 1 114 ? -0.267 -6.948 14.900 1.00 89.19 114 ARG A N 1
ATOM 846 C CA . ARG A 1 114 ? 0.689 -6.559 15.945 1.00 89.19 114 ARG A CA 1
ATOM 847 C C . ARG A 1 114 ? 0.542 -5.086 16.331 1.00 89.19 114 ARG A C 1
ATOM 849 O O . ARG A 1 114 ? 0.459 -4.784 17.517 1.00 89.19 114 ARG A O 1
ATOM 856 N N . ALA A 1 115 ? 0.453 -4.191 15.347 1.00 90.12 115 ALA A N 1
ATOM 857 C CA . ALA A 1 115 ? 0.278 -2.759 15.576 1.00 9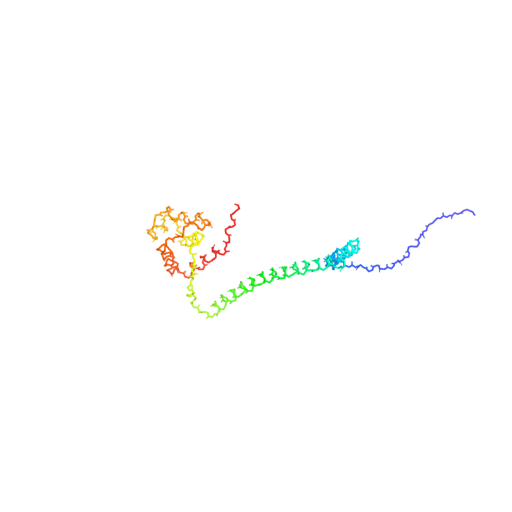0.12 115 ALA A CA 1
ATOM 858 C C . ALA A 1 115 ? -1.020 -2.454 16.344 1.00 90.12 115 ALA A C 1
ATOM 860 O O . ALA A 1 115 ? -1.006 -1.643 17.268 1.00 90.12 115 ALA A O 1
ATOM 861 N N . LEU A 1 116 ? -2.126 -3.138 16.016 1.00 89.69 116 LEU A N 1
ATOM 862 C CA . LEU A 1 116 ? -3.396 -2.982 16.735 1.00 89.69 116 LEU A CA 1
ATOM 863 C C . LEU A 1 116 ? -3.280 -3.449 18.192 1.00 89.69 116 LEU A C 1
ATOM 865 O O . LEU A 1 116 ? -3.746 -2.770 19.102 1.00 89.69 116 LEU A O 1
ATOM 869 N N . ARG A 1 117 ? -2.615 -4.582 18.434 1.00 93.12 117 ARG A N 1
ATOM 870 C CA . ARG A 1 117 ? -2.390 -5.084 19.795 1.00 93.12 117 ARG A CA 1
ATOM 871 C C . ARG A 1 117 ? -1.503 -4.149 20.625 1.00 93.12 117 ARG A C 1
ATOM 873 O O . ARG A 1 117 ? -1.776 -3.928 21.806 1.00 93.12 117 ARG A O 1
ATOM 880 N N . GLU A 1 118 ? -0.420 -3.653 20.033 1.00 92.25 118 GLU A N 1
ATOM 881 C CA . GLU A 1 118 ? 0.535 -2.762 20.699 1.00 92.25 118 GLU A CA 1
ATOM 882 C C . GLU A 1 118 ? -0.086 -1.408 21.030 1.00 92.25 118 GLU A C 1
ATOM 884 O O . GLU A 1 118 ? 0.138 -0.884 22.123 1.00 92.25 118 GLU A O 1
ATOM 889 N N . GLU A 1 119 ? -0.927 -0.883 20.138 1.00 90.19 119 GLU A N 1
ATOM 890 C CA . GLU A 1 119 ? -1.747 0.285 20.430 1.00 90.19 119 GLU A CA 1
ATOM 891 C C . GLU A 1 119 ? -2.577 0.041 21.692 1.00 90.19 119 GLU A C 1
ATOM 893 O O . GLU A 1 119 ? -2.493 0.844 22.629 1.00 90.19 119 GLU A O 1
ATOM 898 N N . LEU A 1 120 ? -3.330 -1.066 21.717 1.00 86.88 120 LEU A N 1
ATOM 899 C CA . LEU A 1 120 ? -4.265 -1.385 22.799 1.00 86.88 120 LEU A CA 1
ATOM 900 C C . LEU A 1 120 ? -3.533 -1.754 24.096 1.00 86.88 120 LEU A C 1
ATOM 902 O O . LEU A 1 120 ? -4.161 -1.978 25.132 1.00 86.88 120 LEU A O 1
ATOM 906 N N . ARG A 1 121 ? -2.194 -1.816 24.048 1.00 89.81 121 ARG A N 1
ATOM 907 C CA . ARG A 1 121 ? -1.293 -2.185 25.144 1.00 89.81 121 ARG A CA 1
ATOM 908 C C . ARG A 1 121 ? -1.627 -3.550 25.738 1.00 89.81 121 ARG A C 1
ATOM 910 O O . ARG A 1 121 ? -1.472 -3.767 26.939 1.00 89.81 121 ARG A O 1
ATO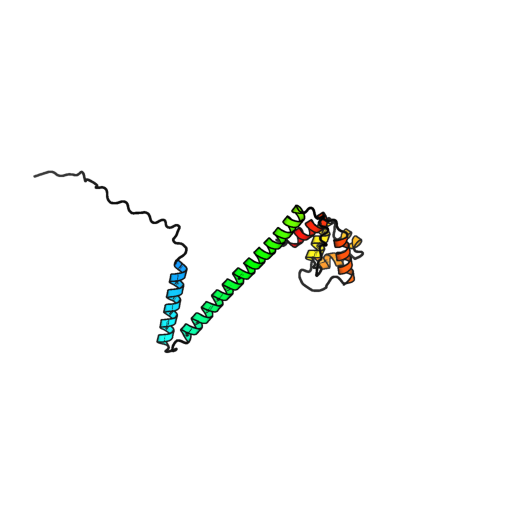M 917 N N . MET A 1 122 ? -2.075 -4.477 24.893 1.00 87.38 122 MET A N 1
ATOM 918 C CA . MET A 1 122 ? -2.449 -5.826 25.307 1.00 87.38 122 MET A CA 1
ATOM 919 C C . MET A 1 122 ? -1.315 -6.821 25.062 1.00 87.38 122 MET A C 1
ATOM 921 O O . MET A 1 122 ? -0.565 -6.748 24.081 1.00 87.38 122 MET A O 1
ATOM 925 N N . THR A 1 123 ? -1.213 -7.812 25.945 1.00 92.25 123 THR A N 1
ATOM 926 C CA . THR A 1 123 ? -0.419 -9.006 25.656 1.00 92.25 123 THR A CA 1
ATOM 927 C C . THR A 1 123 ? -1.102 -9.828 24.561 1.00 92.25 123 THR A C 1
ATOM 929 O O . THR A 1 123 ? -2.304 -9.693 24.327 1.00 92.25 123 THR A O 1
ATOM 932 N N . VAL A 1 124 ? -0.365 -10.719 23.891 1.00 88.19 124 VAL A N 1
ATOM 933 C CA . VAL A 1 124 ? -0.952 -11.637 22.891 1.00 88.19 124 VAL A CA 1
ATOM 934 C C . VAL A 1 124 ? -2.097 -12.456 23.495 1.00 88.19 124 VAL A C 1
ATOM 936 O O . VAL A 1 124 ? -3.104 -12.701 22.838 1.00 88.19 124 VAL A O 1
ATOM 939 N N . HIS A 1 125 ? -1.961 -12.855 24.761 1.00 90.06 125 HIS A N 1
ATOM 940 C CA . HIS A 1 125 ? -2.966 -13.645 25.459 1.00 90.06 125 HIS A CA 1
ATOM 941 C C . HIS A 1 125 ? -4.244 -12.841 25.740 1.00 90.06 125 HIS A C 1
ATOM 943 O O . HIS A 1 125 ? -5.345 -13.334 25.496 1.00 90.06 125 HIS A O 1
ATOM 949 N N . ASP A 1 126 ? -4.107 -11.597 26.203 1.00 88.31 126 ASP A N 1
ATOM 950 C CA . ASP A 1 126 ? -5.258 -10.731 26.481 1.00 88.31 126 ASP A CA 1
ATOM 951 C C . ASP A 1 126 ? -5.974 -10.308 25.202 1.00 88.31 126 ASP A C 1
ATOM 953 O O . ASP A 1 126 ? -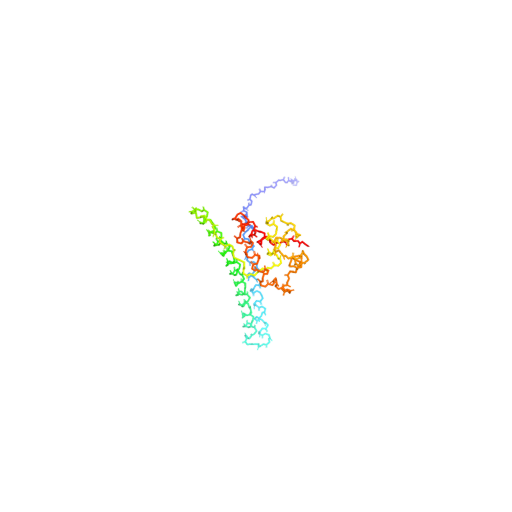7.202 -10.311 25.149 1.00 88.31 126 ASP A O 1
ATOM 957 N N . PHE A 1 127 ? -5.211 -10.043 24.145 1.00 89.44 127 PHE A N 1
ATOM 958 C CA . PHE A 1 127 ? -5.753 -9.705 22.837 1.00 89.44 127 PHE A CA 1
ATOM 959 C C . PHE A 1 127 ? -6.494 -10.883 22.191 1.00 89.44 127 PHE A C 1
ATOM 961 O O . PHE A 1 127 ? -7.585 -10.718 21.653 1.00 89.44 127 PHE A O 1
ATOM 968 N N . ALA A 1 128 ? -5.962 -12.102 22.310 1.00 88.31 128 ALA A N 1
ATOM 969 C CA . ALA A 1 128 ? -6.649 -13.303 21.842 1.00 88.31 128 ALA A CA 1
ATOM 970 C C . ALA A 1 128 ? -7.980 -13.524 22.576 1.00 88.31 128 ALA A C 1
ATOM 972 O O . ALA A 1 128 ? -8.993 -13.814 21.940 1.00 88.31 128 ALA A O 1
ATOM 973 N N . ARG A 1 129 ? -7.997 -13.313 23.901 1.00 88.12 129 ARG A N 1
ATOM 974 C CA . ARG A 1 129 ? -9.227 -13.367 24.703 1.00 88.12 129 ARG A CA 1
ATOM 975 C C . ARG A 1 129 ? -10.238 -12.316 24.250 1.00 88.12 129 ARG A C 1
ATOM 977 O O . ARG A 1 129 ? -11.415 -12.639 24.141 1.00 88.12 129 ARG A O 1
ATOM 984 N N . TYR A 1 130 ? -9.778 -11.097 23.976 1.00 85.56 130 TYR A N 1
ATOM 985 C CA . TYR A 1 130 ? -10.618 -10.002 23.495 1.00 85.56 130 TYR A CA 1
ATOM 986 C C . TYR A 1 130 ? -11.277 -10.327 22.144 1.00 85.56 130 TYR A C 1
ATOM 988 O O . TYR A 1 130 ? -12.466 -10.090 21.969 1.00 85.56 130 TYR A O 1
ATOM 996 N N . LEU A 1 131 ? -10.535 -10.955 21.228 1.00 82.88 131 LEU A N 1
ATOM 997 C CA . LEU A 1 131 ? -11.032 -11.376 19.913 1.00 82.88 131 LEU A CA 1
ATOM 998 C C . LEU A 1 131 ? -11.810 -12.708 19.923 1.00 82.88 131 LEU A C 1
ATOM 1000 O O . LEU A 1 131 ? -12.346 -13.108 18.891 1.00 82.88 131 LEU A O 1
ATOM 1004 N N . GLY A 1 132 ? -11.834 -13.435 21.045 1.00 81.75 132 GLY A N 1
ATOM 1005 C CA . GLY A 1 132 ? -12.460 -14.759 21.133 1.00 81.75 132 GLY A CA 1
ATOM 1006 C C . GLY A 1 132 ? -11.711 -15.868 20.379 1.00 81.75 132 GLY A C 1
ATOM 1007 O O . GLY A 1 132 ? -12.319 -16.857 19.972 1.00 81.75 132 GLY A O 1
ATOM 1008 N N . VAL A 1 133 ? -10.396 -15.724 20.184 1.00 84.56 133 VAL A N 1
ATOM 1009 C CA . VAL A 1 133 ? -9.537 -16.711 19.504 1.00 84.56 133 VAL A CA 1
ATOM 1010 C C . VAL A 1 133 ? -8.488 -17.291 20.453 1.00 84.56 133 VAL A C 1
ATOM 1012 O O . VAL A 1 133 ? -8.233 -16.769 21.536 1.00 84.56 133 VAL A O 1
ATOM 1015 N N . VAL A 1 134 ? -7.841 -18.389 20.056 1.00 81.94 134 VAL A N 1
ATOM 1016 C CA . VAL A 1 134 ? -6.746 -18.972 20.845 1.00 81.94 134 VAL A CA 1
ATOM 1017 C C . VAL A 1 134 ? -5.433 -18.192 20.639 1.00 81.94 134 VAL A C 1
ATOM 1019 O O . VAL A 1 134 ? -5.133 -17.798 19.511 1.00 81.94 134 VAL A O 1
ATOM 1022 N N . PRO A 1 135 ? -4.594 -17.997 21.680 1.00 85.75 135 PRO A N 1
ATOM 1023 C CA . PRO A 1 135 ? -3.373 -17.182 21.589 1.00 85.75 135 PRO A CA 1
ATOM 1024 C C . PRO A 1 135 ? -2.399 -17.607 20.485 1.00 85.75 135 PRO A C 1
ATOM 1026 O O . PRO A 1 135 ? -1.797 -16.759 19.833 1.00 85.75 135 PRO A O 1
ATOM 1029 N N . VAL A 1 136 ? -2.289 -18.915 20.224 1.00 83.19 136 VAL A N 1
ATOM 1030 C CA . VAL A 1 136 ? -1.436 -19.464 19.155 1.00 83.19 136 VAL A CA 1
ATOM 1031 C C . VAL A 1 136 ? -1.839 -18.959 17.765 1.00 83.19 136 VAL A C 1
ATOM 1033 O O . VAL A 1 136 ? -0.984 -18.785 16.901 1.00 83.19 136 VAL A O 1
ATOM 1036 N N . THR A 1 137 ? -3.125 -18.670 17.553 1.00 84.44 137 THR A N 1
ATOM 1037 C CA . THR A 1 137 ? -3.636 -18.110 16.299 1.00 84.44 137 THR A CA 1
ATOM 1038 C C . THR A 1 137 ? -3.149 -16.677 16.107 1.00 84.44 137 THR A C 1
ATOM 1040 O O . THR A 1 137 ? -2.653 -16.351 15.032 1.00 84.44 137 THR A O 1
ATOM 1043 N N . VAL A 1 138 ? -3.204 -15.854 17.158 1.00 86.19 138 VAL A N 1
ATOM 1044 C CA . VAL A 1 138 ? -2.697 -14.472 17.128 1.00 86.19 138 VAL A CA 1
ATOM 1045 C C . VAL A 1 138 ? -1.185 -14.456 16.920 1.00 86.19 138 VAL A C 1
ATOM 1047 O O . VAL A 1 138 ? -0.702 -13.763 16.028 1.00 86.19 138 VAL A O 1
ATOM 1050 N N . SER A 1 139 ? -0.432 -15.274 17.665 1.00 86.56 139 SER A N 1
ATOM 1051 C CA . SER A 1 139 ? 1.012 -15.419 17.442 1.00 86.56 139 SER A CA 1
ATOM 1052 C C . SER A 1 139 ? 1.320 -15.838 16.004 1.00 86.56 139 SER A C 1
ATOM 1054 O O . SER A 1 139 ? 2.206 -15.263 15.378 1.00 86.56 139 SER A O 1
ATOM 1056 N N . GLY A 1 140 ? 0.568 -16.797 15.455 1.00 83.56 140 GLY A N 1
ATOM 1057 C CA . GLY A 1 140 ? 0.717 -17.244 14.071 1.00 83.56 140 GLY A CA 1
ATOM 1058 C C . GLY A 1 140 ? 0.458 -16.141 13.043 1.00 83.56 140 GLY A C 1
ATOM 1059 O O . GLY A 1 140 ? 1.169 -16.077 12.039 1.00 83.56 140 GLY A O 1
ATOM 1060 N N . TRP A 1 141 ? -0.508 -15.253 13.297 1.00 86.25 141 TRP A N 1
ATOM 1061 C CA . TRP A 1 141 ? -0.754 -14.081 12.456 1.00 86.25 141 TRP A CA 1
ATOM 1062 C C . TRP A 1 141 ? 0.406 -13.087 12.519 1.00 86.25 141 TRP A C 1
ATOM 1064 O O . TRP A 1 141 ? 0.893 -12.680 11.470 1.00 86.25 141 TRP A O 1
ATOM 1074 N N . GLU A 1 142 ? 0.892 -12.745 13.717 1.00 86.88 142 GLU A N 1
ATOM 1075 C CA . GLU A 1 142 ? 1.954 -11.741 13.906 1.00 86.88 142 GLU A CA 1
ATOM 1076 C C . GLU A 1 142 ? 3.319 -12.176 13.347 1.00 86.88 142 GLU A C 1
ATOM 1078 O O . GLU A 1 142 ? 4.071 -11.344 12.843 1.00 86.88 142 GLU A O 1
ATOM 1083 N N . HIS A 1 143 ? 3.643 -13.473 13.398 1.00 77.50 143 HIS A N 1
ATOM 1084 C CA . HIS A 1 143 ? 4.966 -13.977 13.006 1.00 77.50 143 HIS A CA 1
ATOM 1085 C C . HIS A 1 143 ? 5.122 -14.236 11.502 1.00 77.50 143 HIS A C 1
ATOM 1087 O O . HIS A 1 143 ? 6.250 -14.378 11.037 1.00 77.50 143 HIS A O 1
ATOM 1093 N N . ARG A 1 144 ? 4.042 -14.323 10.713 1.00 65.25 144 ARG A N 1
ATOM 1094 C CA . ARG A 1 144 ? 4.147 -14.621 9.272 1.00 65.25 144 ARG A CA 1
ATOM 1095 C C . ARG A 1 144 ? 4.192 -13.335 8.452 1.00 65.25 144 ARG A C 1
ATOM 1097 O O . ARG A 1 144 ? 3.166 -12.744 8.129 1.00 65.25 144 ARG A O 1
ATOM 1104 N N . HIS A 1 145 ? 5.401 -12.948 8.057 1.00 54.47 145 HIS A N 1
ATOM 1105 C CA . HIS A 1 145 ? 5.683 -11.750 7.252 1.00 54.47 145 HIS A CA 1
ATOM 1106 C C . HIS A 1 145 ? 5.117 -11.832 5.820 1.00 54.47 145 HIS A C 1
ATOM 1108 O O . HIS A 1 145 ? 5.015 -10.816 5.141 1.00 54.47 145 HIS A O 1
ATOM 1114 N N . THR A 1 146 ? 4.722 -13.017 5.341 1.00 50.38 146 THR A N 1
ATOM 1115 C CA . THR A 1 146 ? 4.293 -13.216 3.951 1.00 50.38 146 THR A CA 1
ATOM 1116 C C . THR A 1 146 ? 3.166 -14.255 3.815 1.00 50.38 146 THR A C 1
ATOM 1118 O O . THR A 1 146 ? 3.331 -15.466 3.965 1.00 50.38 146 THR A O 1
ATOM 1121 N N . SER A 1 147 ? 1.973 -13.744 3.511 1.00 49.31 147 SER A N 1
ATOM 1122 C CA . SER A 1 147 ? 1.003 -14.299 2.550 1.00 49.31 147 SER A CA 1
ATOM 1123 C C . SER A 1 147 ? 0.473 -15.739 2.671 1.00 49.31 147 SER A C 1
ATOM 1125 O O . SER A 1 147 ? -0.158 -16.188 1.721 1.00 49.31 147 SER A O 1
ATOM 1127 N N . THR A 1 148 ? 0.627 -16.481 3.775 1.00 43.75 148 THR A N 1
ATOM 1128 C CA . THR A 1 148 ? 0.029 -17.842 3.870 1.00 43.75 148 THR A CA 1
ATOM 1129 C C . THR A 1 148 ? -0.703 -18.105 5.179 1.00 43.75 148 THR A C 1
ATOM 1131 O O . THR A 1 148 ? -0.300 -18.906 6.013 1.00 43.75 148 THR A O 1
ATOM 1134 N N . SER A 1 149 ? -1.742 -17.313 5.381 1.00 45.12 149 SER A N 1
ATOM 1135 C CA . SER A 1 149 ? -3.136 -17.724 5.568 1.00 45.12 149 SER A CA 1
ATOM 1136 C C . SER A 1 149 ? -3.812 -16.447 6.037 1.00 45.12 149 SER A C 1
ATOM 1138 O O . SER A 1 149 ? -3.434 -15.947 7.098 1.00 45.12 149 SER A O 1
ATOM 1140 N N . PRO A 1 150 ? -4.715 -15.836 5.250 1.00 51.94 150 PRO A N 1
ATOM 1141 C CA . PRO A 1 150 ? -5.475 -14.716 5.777 1.00 51.94 150 PRO A CA 1
ATOM 1142 C C . PRO A 1 150 ? -6.065 -15.141 7.119 1.00 51.94 150 PRO A C 1
ATOM 1144 O O . PRO A 1 150 ? -6.562 -16.264 7.243 1.00 51.94 150 PRO A O 1
ATOM 1147 N N . ALA A 1 151 ? -6.013 -14.250 8.113 1.00 58.59 151 ALA A N 1
ATOM 1148 C CA . ALA A 1 151 ? -7.008 -14.279 9.172 1.00 58.59 151 ALA A CA 1
ATOM 1149 C C . ALA A 1 151 ? -8.348 -14.608 8.491 1.00 58.59 151 ALA A C 1
ATOM 1151 O O . ALA A 1 151 ? -8.652 -14.033 7.441 1.00 58.59 151 ALA A O 1
ATOM 1152 N N . THR A 1 152 ? -9.071 -15.622 8.973 1.00 68.31 152 THR A N 1
ATOM 1153 C CA . THR A 1 152 ? -10.353 -16.008 8.367 1.00 68.31 152 THR A CA 1
ATOM 1154 C C . THR A 1 152 ? -11.221 -14.759 8.211 1.00 68.31 152 THR A C 1
ATOM 1156 O O . THR A 1 152 ? -11.035 -13.793 8.948 1.00 68.31 152 THR A O 1
ATOM 1159 N N . MET A 1 153 ? -12.176 -14.735 7.277 1.00 72.56 153 MET A N 1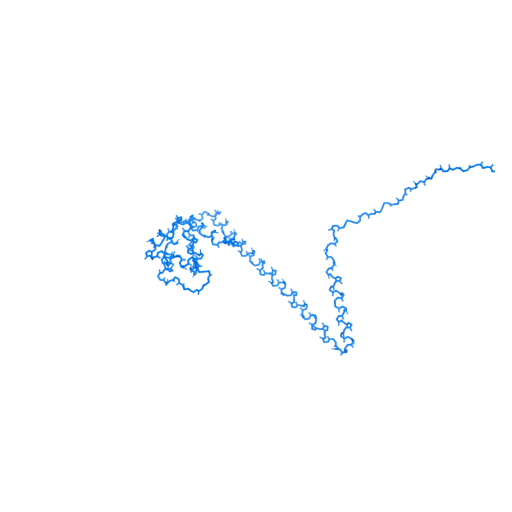
ATOM 1160 C CA . MET A 1 153 ? -13.005 -13.530 7.107 1.00 72.56 153 MET A CA 1
ATOM 1161 C C . MET A 1 153 ? -13.647 -13.067 8.429 1.00 72.56 153 MET A C 1
ATOM 1163 O O . MET A 1 153 ? -13.710 -11.872 8.688 1.00 72.56 153 MET A O 1
ATOM 1167 N N . ALA A 1 154 ? -14.004 -14.010 9.310 1.00 74.50 154 ALA A N 1
ATOM 1168 C CA . ALA A 1 154 ? -14.461 -13.726 10.670 1.00 74.50 154 ALA A CA 1
ATOM 1169 C C . ALA A 1 154 ? -13.414 -12.988 11.530 1.00 74.50 154 ALA A C 1
ATOM 1171 O O . ALA A 1 154 ? -13.748 -12.040 12.230 1.00 74.50 154 ALA A O 1
ATOM 1172 N N . ALA A 1 155 ? -12.142 -13.377 11.456 1.00 77.19 155 ALA A N 1
ATOM 1173 C CA . ALA A 1 155 ? -11.065 -12.699 12.166 1.00 77.19 155 ALA A CA 1
ATOM 1174 C C . ALA A 1 155 ? -10.734 -11.321 11.568 1.00 77.19 155 ALA A C 1
ATOM 1176 O O . ALA A 1 155 ? -10.432 -10.398 12.317 1.00 77.19 155 ALA A O 1
ATOM 1177 N N . GLN A 1 156 ? -10.827 -11.148 10.243 1.00 84.75 156 GLN A N 1
ATOM 1178 C CA . GLN A 1 156 ? -10.689 -9.821 9.630 1.00 84.75 156 GLN A CA 1
ATOM 1179 C C . GLN A 1 156 ? -11.801 -8.874 10.087 1.00 84.75 156 GLN A C 1
ATOM 1181 O O . GLN A 1 156 ? -11.508 -7.730 10.413 1.00 84.75 156 GLN A O 1
ATOM 1186 N N . ALA A 1 157 ? -13.043 -9.363 10.159 1.00 83.44 157 ALA A N 1
ATOM 1187 C CA . ALA A 1 157 ? -14.175 -8.593 10.666 1.00 83.44 157 ALA A CA 1
ATOM 1188 C C . ALA A 1 157 ? -13.998 -8.218 12.147 1.00 83.44 157 ALA A C 1
ATOM 1190 O O . ALA A 1 157 ? -14.187 -7.063 12.503 1.00 83.44 157 ALA A O 1
ATOM 1191 N N . ALA A 1 158 ? -13.549 -9.154 12.992 1.00 82.88 158 ALA A N 1
ATOM 1192 C CA . ALA A 1 158 ? -13.288 -8.877 14.407 1.00 82.88 158 ALA A CA 1
ATOM 1193 C C . ALA A 1 158 ? -12.173 -7.832 14.613 1.00 82.88 158 ALA A C 1
ATOM 1195 O O . ALA A 1 158 ? -12.268 -6.977 15.493 1.00 82.88 158 ALA A O 1
ATOM 1196 N N . LEU A 1 159 ? -11.116 -7.871 13.793 1.00 87.19 159 LEU A N 1
ATOM 1197 C CA . LEU A 1 159 ? -10.047 -6.867 13.824 1.00 87.19 159 LEU A CA 1
ATOM 1198 C C . LEU A 1 159 ? -10.537 -5.492 13.343 1.00 87.19 159 LEU A C 1
ATOM 1200 O O . LEU A 1 159 ? -10.173 -4.477 13.934 1.00 87.19 159 LEU A O 1
ATOM 1204 N N . ASP A 1 160 ? -11.378 -5.457 12.308 1.00 88.38 160 ASP A N 1
ATOM 1205 C CA . ASP A 1 160 ? -11.979 -4.225 11.786 1.00 88.38 160 ASP A CA 1
ATOM 1206 C C . ASP A 1 160 ? -12.943 -3.580 12.794 1.00 88.38 160 ASP A C 1
ATOM 1208 O O . ASP A 1 160 ? -12.880 -2.376 13.043 1.00 88.38 160 ASP A O 1
ATOM 1212 N N . GLU A 1 161 ? -13.762 -4.391 13.467 1.00 86.06 161 GLU A N 1
ATOM 1213 C CA . GLU A 1 161 ? -14.635 -3.952 14.558 1.00 86.06 161 GLU A CA 1
ATOM 1214 C C . GLU A 1 161 ? -13.817 -3.405 15.735 1.00 86.06 161 GLU A C 1
ATOM 1216 O O . GLU A 1 161 ? -14.087 -2.309 16.226 1.00 86.06 161 GLU A O 1
ATOM 1221 N N . THR A 1 162 ? -12.758 -4.114 16.134 1.00 87.38 162 THR A N 1
ATOM 1222 C CA . THR A 1 162 ? -11.848 -3.664 17.200 1.00 87.38 162 THR A CA 1
ATOM 1223 C C . THR A 1 162 ? -11.208 -2.317 16.858 1.00 87.38 162 THR A C 1
ATOM 1225 O O . THR A 1 162 ? -11.178 -1.413 17.693 1.00 87.38 162 THR A O 1
ATOM 1228 N N . LEU A 1 163 ? -10.730 -2.150 15.620 1.00 86.81 163 LEU A N 1
ATOM 1229 C CA . LEU A 1 163 ? -10.174 -0.882 15.148 1.00 86.81 163 LEU A CA 1
ATOM 1230 C C . LEU A 1 163 ? -11.244 0.214 15.088 1.00 86.81 163 LEU A C 1
ATOM 1232 O O . LEU A 1 163 ? -10.961 1.363 15.416 1.00 86.81 163 LEU A O 1
ATOM 1236 N N . THR A 1 164 ? -12.474 -0.122 14.708 1.00 83.31 164 THR A N 1
ATOM 1237 C CA . THR A 1 164 ? -13.595 0.825 14.660 1.00 83.31 164 THR A CA 1
ATOM 1238 C C . THR A 1 164 ? -13.946 1.345 16.052 1.00 83.31 164 THR A C 1
ATOM 1240 O O . THR A 1 164 ? -14.138 2.555 16.209 1.00 83.31 164 THR A O 1
ATOM 1243 N N . LEU A 1 165 ? -13.958 0.463 17.056 1.00 80.19 165 LEU A N 1
ATOM 1244 C CA . LEU A 1 165 ? -14.235 0.783 18.461 1.00 80.19 165 LEU A CA 1
ATOM 1245 C C . LEU A 1 165 ? -13.090 1.531 19.157 1.00 80.19 165 LEU A C 1
ATOM 1247 O O . LEU A 1 165 ? -13.318 2.182 20.176 1.00 80.19 165 LEU A O 1
ATOM 1251 N N . ALA A 1 166 ? -11.872 1.460 18.620 1.00 82.62 166 ALA A N 1
ATOM 1252 C CA . ALA A 1 166 ? -10.731 2.175 19.166 1.00 82.62 166 ALA A CA 1
ATOM 1253 C C . ALA A 1 166 ? -10.930 3.702 19.095 1.00 82.62 166 ALA A C 1
ATOM 1255 O O . ALA A 1 166 ? -11.459 4.249 18.119 1.00 82.62 166 ALA A O 1
ATOM 1256 N N . ASP A 1 167 ? -10.476 4.403 20.135 1.00 76.81 167 ASP A N 1
ATOM 1257 C CA . ASP A 1 167 ? -10.526 5.864 20.197 1.00 76.81 167 ASP A CA 1
ATOM 1258 C C . ASP A 1 167 ? -9.656 6.519 19.104 1.00 76.81 167 ASP A C 1
ATOM 1260 O O . ASP A 1 167 ? -8.740 5.914 18.543 1.00 76.81 167 ASP A O 1
ATOM 1264 N N . SER A 1 168 ? -9.907 7.789 18.808 1.00 74.69 168 SER A N 1
ATOM 1265 C CA . SER A 1 168 ? -9.137 8.563 17.832 1.00 74.69 168 SER A CA 1
ATOM 1266 C C . SER A 1 168 ? -7.632 8.589 18.137 1.00 74.69 168 SER A C 1
ATOM 1268 O O . SER A 1 168 ? -6.816 8.483 17.220 1.00 74.69 168 SER A O 1
ATOM 1270 N N . ASN A 1 169 ? -7.232 8.657 19.414 1.00 75.50 169 ASN A N 1
ATOM 1271 C CA . ASN A 1 169 ? -5.814 8.592 19.795 1.00 75.50 169 ASN A CA 1
ATOM 1272 C C . ASN A 1 169 ? -5.219 7.200 19.517 1.00 75.50 169 ASN A C 1
ATOM 1274 O O . ASN A 1 169 ? -4.081 7.072 19.062 1.00 75.50 169 ASN A O 1
ATOM 1278 N N . ALA A 1 170 ? -6.010 6.154 19.745 1.00 80.50 170 ALA A N 1
ATOM 1279 C CA . ALA A 1 170 ? -5.619 4.788 19.437 1.00 80.50 170 ALA A CA 1
ATOM 1280 C C . ALA A 1 170 ? -5.397 4.592 17.934 1.00 80.50 170 ALA A C 1
ATOM 1282 O O . ALA A 1 170 ? -4.319 4.186 17.503 1.00 80.50 170 ALA A O 1
ATOM 1283 N N . LYS A 1 171 ? -6.363 5.013 17.119 1.00 83.31 171 LYS A N 1
ATOM 1284 C CA . LYS A 1 171 ? -6.262 5.013 15.653 1.00 83.31 171 LYS A CA 1
ATOM 1285 C C . LYS A 1 171 ? -5.026 5.767 15.147 1.00 83.31 171 LYS A C 1
ATOM 1287 O O . LYS A 1 171 ? -4.332 5.273 14.262 1.00 83.31 171 LYS A O 1
ATOM 1292 N N . ALA A 1 172 ? -4.701 6.917 15.741 1.00 81.62 172 ALA A N 1
ATOM 1293 C CA . ALA A 1 172 ? -3.499 7.674 15.392 1.00 81.62 172 ALA A CA 1
ATOM 1294 C C . ALA A 1 172 ? -2.201 6.911 15.722 1.00 81.62 172 ALA A C 1
ATOM 1296 O O . ALA A 1 172 ? -1.299 6.832 14.888 1.00 81.62 172 ALA A O 1
ATOM 1297 N N . ARG A 1 173 ? -2.108 6.301 16.912 1.00 81.50 173 ARG A N 1
ATOM 1298 C CA . ARG A 1 173 ? -0.943 5.489 17.310 1.00 81.50 173 ARG A CA 1
ATOM 1299 C C . ARG A 1 173 ? -0.789 4.231 16.458 1.00 81.50 173 ARG A C 1
ATOM 1301 O O . ARG A 1 173 ? 0.329 3.898 16.081 1.00 81.50 173 ARG A O 1
ATOM 1308 N N . PHE A 1 174 ? -1.895 3.582 16.106 1.00 86.69 174 PHE A N 1
ATOM 1309 C CA . PHE A 1 174 ? -1.915 2.454 15.177 1.00 86.69 174 PHE A CA 1
ATOM 1310 C C . PHE A 1 174 ? -1.309 2.820 13.813 1.00 86.69 174 PHE A C 1
ATOM 1312 O O . PHE A 1 174 ? -0.451 2.097 13.309 1.00 86.69 174 PHE A O 1
ATOM 1319 N N . LEU A 1 175 ? -1.697 3.966 13.241 1.00 84.50 175 LEU A N 1
ATOM 1320 C CA . LEU A 1 175 ? -1.146 4.443 11.968 1.00 84.50 175 LEU A CA 1
ATOM 1321 C C . LEU A 1 175 ? 0.355 4.741 12.054 1.00 84.50 175 LEU A C 1
ATOM 1323 O O . LEU A 1 175 ? 1.093 4.389 11.137 1.00 84.50 175 LEU A O 1
ATOM 1327 N N . LEU A 1 176 ? 0.815 5.332 13.161 1.00 82.56 176 LEU A N 1
ATOM 1328 C CA . LEU A 1 176 ? 2.244 5.570 13.386 1.00 82.56 176 LEU A CA 1
ATOM 1329 C C . LEU A 1 176 ? 3.037 4.258 13.433 1.00 82.56 176 LEU A C 1
ATOM 1331 O O . LEU A 1 176 ? 4.087 4.172 12.807 1.00 82.56 176 LEU A O 1
ATOM 1335 N N . LEU A 1 177 ? 2.521 3.231 14.117 1.00 83.88 177 LEU A N 1
ATOM 1336 C CA . LEU A 1 177 ? 3.167 1.915 14.203 1.00 83.88 177 LEU A CA 1
ATOM 1337 C C . LEU A 1 177 ? 3.204 1.171 12.856 1.00 83.88 177 LEU A C 1
ATOM 1339 O O . LEU A 1 177 ? 4.107 0.371 12.616 1.00 83.88 177 LEU A O 1
ATOM 1343 N N . LEU A 1 178 ? 2.235 1.420 11.969 1.00 82.12 178 LEU A N 1
ATOM 1344 C CA . LEU A 1 178 ? 2.251 0.886 10.604 1.00 82.12 178 LEU A CA 1
ATOM 1345 C C . LEU A 1 178 ? 3.280 1.581 9.706 1.00 82.12 178 LEU A C 1
ATOM 1347 O O . LEU A 1 178 ? 3.893 0.912 8.873 1.00 82.12 178 LEU A O 1
ATOM 1351 N N . ASP A 1 179 ? 3.444 2.898 9.859 1.00 72.75 179 ASP A N 1
ATOM 1352 C CA . ASP A 1 179 ? 4.368 3.704 9.054 1.00 72.75 179 ASP A CA 1
ATOM 1353 C C . ASP A 1 179 ? 5.816 3.607 9.540 1.00 72.75 179 ASP A C 1
ATOM 1355 O O . ASP A 1 179 ? 6.733 3.806 8.752 1.00 72.75 179 ASP A O 1
ATOM 1359 N N . THR A 1 180 ? 6.053 3.253 10.806 1.00 66.75 180 THR A N 1
ATOM 1360 C CA . THR A 1 180 ? 7.389 2.873 11.269 1.00 66.75 180 THR A CA 1
ATOM 1361 C C . THR A 1 180 ? 7.720 1.480 10.730 1.00 66.75 180 THR A C 1
ATOM 1363 O O . THR A 1 180 ? 7.222 0.494 11.283 1.00 66.75 180 THR A O 1
ATOM 1366 N N . PRO A 1 181 ? 8.551 1.332 9.675 1.00 53.94 181 PRO A N 1
ATOM 1367 C CA . PRO A 1 181 ? 9.099 0.025 9.361 1.00 53.94 181 PRO A CA 1
ATOM 1368 C C . PRO A 1 181 ? 9.847 -0.441 10.609 1.00 53.94 181 PRO A C 1
ATOM 1370 O O . PRO A 1 181 ? 10.731 0.268 11.091 1.00 53.94 181 PRO A O 1
ATOM 1373 N N . ASN A 1 182 ? 9.459 -1.594 11.159 1.00 55.22 182 ASN A N 1
ATOM 1374 C CA . ASN A 1 182 ? 10.220 -2.241 12.222 1.00 55.22 182 ASN A CA 1
ATOM 1375 C C . ASN A 1 182 ? 11.645 -2.431 11.695 1.00 55.22 182 ASN A C 1
ATOM 1377 O O . ASN A 1 182 ? 11.901 -3.292 10.853 1.00 55.22 182 ASN A O 1
ATOM 1381 N N . HIS A 1 183 ? 12.549 -1.556 12.127 1.00 46.38 183 HIS A N 1
ATOM 1382 C CA . HIS A 1 183 ? 13.961 -1.574 11.789 1.00 46.38 183 HIS A CA 1
ATOM 1383 C C . HIS A 1 183 ? 14.631 -2.602 12.707 1.00 46.38 183 HIS A C 1
ATOM 1385 O O . HIS A 1 183 ? 15.502 -2.273 13.504 1.00 46.38 183 HIS A O 1
ATOM 1391 N N . ASP A 1 184 ? 14.162 -3.844 12.640 1.00 38.88 184 ASP A N 1
ATOM 1392 C CA . ASP A 1 184 ? 14.757 -4.962 13.357 1.00 38.88 184 ASP A CA 1
ATOM 1393 C C . ASP A 1 184 ? 15.846 -5.539 12.435 1.00 38.88 184 ASP A C 1
ATOM 1395 O O . ASP A 1 184 ? 15.559 -5.944 11.306 1.00 38.88 184 ASP A O 1
ATOM 1399 N N . GLY A 1 185 ? 17.105 -5.421 12.874 1.00 33.50 185 GLY A N 1
ATOM 1400 C CA . GLY A 1 185 ? 18.312 -5.834 12.144 1.00 33.50 185 GLY A CA 1
ATOM 1401 C C . GLY A 1 185 ? 18.549 -7.336 12.065 1.00 33.50 185 GLY A C 1
ATOM 1402 O O . GLY A 1 185 ? 17.808 -8.113 12.707 1.00 33.50 185 GLY A O 1
#

InterPro domains:
  IPR001387 Cro/C1-type, helix-turn-helix domain [PF01381] (114-157)
  IPR001387 Cro/C1-type, helix-turn-helix domain [PS50943] (114-166)
  IPR001387 Cro/C1-type, helix-turn-helix domain [cd00093] (114-155)
  IPR010982 Lambda repressor-like, DNA-binding domain superfamily [G3DSA:1.10.260.40] (113-171)
  IPR010982 Lambda repressor-like, DNA-binding domain superfamily [SSF47413] (114-154)

Organism: NCBI:txid1894971

Radius of gyration: 33.51 Å; chains: 1; bounding box: 104×63×68 Å

Secondary structure (DSSP, 8-state):
--------------------GGG-SSSHHHHHHHHHHHHHHHHHHHTT-TTHHHHHHHHHHHHHHHHHHHHHHHHHHHHHHHHHHHHHHHHHHHHT---------SS--HHHHHHHHHHTT--HHHHHHHHTS-HHHHHHHHH--SSS----HHHHHHHHHHHHHS-HHHHHHHHHHHHS-----

Sequence (185 aa):
MPASFCATTSSCGPRRAYVDPSLASSTSSIGRDASVRQFWQDVDRAVDARGALLTAFDQMAALVRDFHTQQAQARGDERQWRAGVTATWATHVATGDCGCGTVVVGRWTGQGTRALREELRMTVHDFARYLGVVPVTVSGWEHRHTSTSPATMAAQAALDETLTLADSNAKARFLLLLDTPNHDG

pLDDT: mean 72.3, std 18.48, range [31.44, 95.38]